Protein AF-A0A6C0LWD2-F1 (afdb_monomer)

pLDDT: mean 76.11, std 19.84, range [29.0, 94.5]

Foldseek 3Di:
DPPLVVVLVVLVVVLCVVDVDPCSVVVCPPPVNVVVNVVSVVVSPDDDPDPLQQDAFDALLRVLCVVCLVVLCVVPPPPDDSVVSVVVSVVVLVCLVPDPDPVSVVSSVVSRVSSVVSNVVNVVSNVVDDDLPPPPPPPDDDDDDDDDDDDSPPFDDAQDALLRVLCVVCLVVLCVVDDDPDDPVVSVVVSVVVVVVCVVVVVSVVSRVVSVVSNVVRVVRRVVVVVVVVCVVVVVPPVVVVVVVPDDDDDDDDDDDDD

Sequence (259 aa):
MNLTLKQLNKLITAFLTENESENLCQKWMDGSNQKLARSLVNKSNKPKKDPNAPKRGKSSYLFFCDERRSKVQGELKDGSKATDVTRELGVQWNKLKTSKKPADKKLMTKYIGLAKADKDRYDIDKAAYVPPVAIFAETSSDETKTKTKTKTKVGPARSKSSYLFFCSENRSVVKSELPDGTKNTDITRELGKRWNVLKADGKTTKFDKLAAADKERYQTEKSAYDNLVSVVSDDVSDEIVEEVKKAPKKGAKKLKKKA

Mean predicted aligned error: 18.49 Å

Secondary structure (DSSP, 8-state):
--HHHHHHHHHHHHHHHH--STTHHHHHSSHHHHHHHHHHHHHHTPPPPPTTSPPPPPPHHHHHHHHHHHHHHHHS-TT--HHHHHHHHHHHHHHHHH---HHHHHHHHHHHHHHHHHHHHHHHHHHH----STTSS-----------------SPPPPPPHHHHHHHHHHHHHHHHSPTT--HHHHHHHHHHHHHHHHHTTTTHHHHHHHHHHHHHHHHHHHHHHHHHHHHHHHHHHHHHHHHHS-------------

Structure (mmCIF, N/CA/C/O backbone):
data_AF-A0A6C0LWD2-F1
#
_entry.id   AF-A0A6C0LWD2-F1
#
loop_
_atom_site.group_PDB
_atom_site.id
_atom_site.type_symbol
_atom_site.label_atom_id
_atom_site.label_alt_id
_atom_site.label_comp_id
_atom_site.label_asym_id
_atom_site.label_entity_id
_atom_site.label_seq_id
_atom_site.pdbx_PDB_ins_code
_atom_site.Cartn_x
_atom_site.Cartn_y
_atom_site.Cartn_z
_atom_site.occupancy
_atom_site.B_iso_or_equiv
_atom_site.auth_seq_id
_atom_site.auth_comp_id
_atom_site.auth_asym_id
_atom_site.auth_atom_id
_atom_site.pdbx_PDB_model_num
ATOM 1 N N . MET A 1 1 ? -14.761 7.090 -19.024 1.00 49.72 1 MET A N 1
ATOM 2 C CA . MET A 1 1 ? -14.902 8.164 -18.012 1.00 49.72 1 MET A CA 1
ATOM 3 C C . MET A 1 1 ? -14.672 7.591 -16.626 1.00 49.72 1 MET A C 1
ATOM 5 O O . MET A 1 1 ? -15.460 6.753 -16.192 1.00 49.72 1 MET A O 1
ATOM 9 N N . ASN A 1 2 ? -13.621 8.051 -15.950 1.00 65.19 2 ASN A N 1
ATOM 10 C CA . ASN A 1 2 ? -13.326 7.730 -14.556 1.00 65.19 2 ASN A CA 1
ATOM 11 C C . ASN A 1 2 ? -14.535 8.037 -13.648 1.00 65.19 2 ASN A C 1
ATOM 13 O O . ASN A 1 2 ? -15.191 9.067 -13.811 1.00 65.19 2 ASN A O 1
ATOM 17 N N . LEU A 1 3 ? -14.853 7.134 -12.708 1.00 67.56 3 LEU A N 1
ATOM 18 C CA . LEU A 1 3 ? -16.003 7.238 -11.785 1.00 67.56 3 LEU A CA 1
ATOM 19 C C . LEU A 1 3 ? -16.045 8.594 -11.057 1.00 67.56 3 LEU A C 1
ATOM 21 O O . LEU A 1 3 ? -17.110 9.130 -10.767 1.00 67.56 3 LEU A O 1
ATOM 25 N N . THR A 1 4 ? -14.870 9.162 -10.817 1.00 77.44 4 THR A N 1
ATOM 26 C CA . THR A 1 4 ? -14.645 10.412 -10.093 1.00 77.44 4 THR A CA 1
ATOM 27 C C . THR A 1 4 ? -14.925 11.643 -10.948 1.00 77.44 4 THR A C 1
ATOM 29 O O . THR A 1 4 ? -15.500 12.601 -10.443 1.00 77.44 4 THR A O 1
ATOM 32 N N . LEU A 1 5 ? -14.656 11.585 -12.257 1.00 81.94 5 LEU A N 1
ATOM 33 C CA . LEU A 1 5 ? -15.040 12.635 -13.205 1.00 81.94 5 LEU A CA 1
ATOM 34 C C . LEU A 1 5 ? -16.566 12.716 -13.352 1.00 81.94 5 LEU A C 1
ATOM 36 O O . LEU A 1 5 ? -17.128 13.803 -13.361 1.00 81.94 5 LEU A O 1
ATOM 40 N N . LYS A 1 6 ? -17.262 11.568 -13.378 1.00 85.62 6 LYS A N 1
ATOM 41 C CA . LYS A 1 6 ? -18.738 11.541 -13.388 1.00 85.62 6 LYS A CA 1
ATOM 42 C C . LYS A 1 6 ? -19.330 12.162 -12.121 1.00 85.62 6 LYS A C 1
ATOM 44 O O . LYS A 1 6 ? -20.312 12.891 -12.198 1.00 85.62 6 LYS A O 1
ATOM 49 N N . GLN A 1 7 ? -18.737 11.879 -10.960 1.00 86.62 7 GLN A N 1
ATOM 50 C CA . GLN A 1 7 ? -19.169 12.442 -9.678 1.00 86.62 7 GLN A CA 1
ATOM 51 C C . GLN A 1 7 ? -18.896 13.948 -9.581 1.00 86.62 7 GLN A C 1
ATOM 53 O O . GLN A 1 7 ? -19.750 14.676 -9.084 1.00 86.62 7 GLN A O 1
ATOM 58 N N . LEU A 1 8 ? -17.754 14.416 -10.093 1.00 88.81 8 LEU A N 1
ATOM 59 C CA . LEU A 1 8 ? -17.424 15.840 -10.155 1.00 88.81 8 LEU A CA 1
ATOM 60 C C . LEU A 1 8 ? -18.361 16.587 -11.113 1.00 88.81 8 LEU A C 1
ATOM 62 O O . LEU A 1 8 ? -18.932 17.602 -10.734 1.00 88.81 8 LEU A O 1
ATOM 66 N N . ASN A 1 9 ? -18.599 16.045 -12.311 1.00 88.44 9 ASN A N 1
ATOM 67 C CA . ASN A 1 9 ? -19.537 16.629 -13.270 1.00 88.44 9 ASN A CA 1
ATOM 68 C C . ASN A 1 9 ? -20.961 16.666 -12.706 1.00 88.44 9 ASN A C 1
ATOM 70 O O . ASN A 1 9 ? -21.667 17.650 -12.899 1.00 88.44 9 ASN A O 1
ATOM 74 N N . LYS A 1 10 ? -21.377 15.638 -11.953 1.00 90.38 10 LYS A N 1
ATOM 75 C CA . LYS A 1 10 ? -22.663 15.641 -11.242 1.00 90.38 10 LYS A CA 1
ATOM 76 C C . LYS A 1 10 ? -22.734 16.742 -10.175 1.00 90.38 10 LYS A C 1
ATOM 78 O O . LYS A 1 10 ? -23.767 17.384 -10.053 1.00 90.38 10 LYS A O 1
ATOM 83 N N . LEU A 1 11 ? -21.655 16.970 -9.419 1.00 89.00 11 LEU A N 1
ATOM 84 C CA . LEU A 1 11 ? -21.587 18.047 -8.423 1.00 89.00 11 LEU A CA 1
ATOM 85 C C . LEU A 1 11 ? -21.679 19.430 -9.084 1.00 89.00 11 LEU A C 1
ATOM 87 O O . LEU A 1 11 ? -22.444 20.272 -8.632 1.00 89.00 11 LEU A O 1
ATOM 91 N N . ILE A 1 12 ? -20.924 19.642 -10.165 1.00 88.31 12 ILE A N 1
ATOM 92 C CA . ILE A 1 12 ? -20.904 20.911 -10.902 1.00 88.31 12 ILE A CA 1
ATOM 93 C C . ILE A 1 12 ? -22.269 21.176 -11.542 1.00 88.31 12 ILE A C 1
ATOM 95 O O . ILE A 1 12 ? -22.815 22.257 -11.385 1.00 88.31 12 ILE A O 1
ATOM 99 N N . THR A 1 13 ? -22.854 20.189 -12.222 1.00 88.00 13 THR A N 1
ATOM 100 C CA . THR A 1 13 ? -24.178 20.346 -12.849 1.00 88.00 13 THR A CA 1
ATOM 101 C C . THR A 1 13 ? -25.270 20.609 -11.820 1.00 88.00 13 THR A C 1
ATOM 103 O O . THR A 1 13 ? -26.061 21.521 -12.027 1.00 88.00 13 THR A O 1
ATOM 106 N N . ALA A 1 14 ? -25.279 19.904 -10.683 1.00 88.25 14 ALA A N 1
ATOM 107 C CA . ALA A 1 14 ? -26.210 20.195 -9.592 1.00 88.25 14 ALA A CA 1
ATOM 108 C C . ALA A 1 14 ? -26.052 21.636 -9.080 1.00 88.25 14 ALA A C 1
ATOM 110 O O . ALA A 1 14 ? -27.036 22.358 -8.987 1.00 88.25 14 ALA A O 1
ATOM 111 N N . PHE A 1 15 ? -24.814 22.086 -8.853 1.00 88.81 15 PHE A N 1
ATOM 112 C CA . PHE A 1 15 ? -24.531 23.450 -8.407 1.00 88.81 15 PHE A CA 1
ATOM 113 C C . PHE A 1 15 ? -25.005 24.520 -9.403 1.00 88.81 15 PHE A C 1
ATOM 115 O O . PHE A 1 15 ? -25.598 25.512 -8.984 1.00 88.81 15 PHE A O 1
ATOM 122 N N . LEU A 1 16 ? -24.772 24.304 -10.704 1.00 86.56 16 LEU A N 1
ATOM 123 C CA . LEU A 1 16 ? -25.210 25.199 -11.782 1.00 86.56 16 LEU A CA 1
ATOM 124 C C . LEU A 1 16 ? -26.736 25.239 -11.930 1.00 86.56 16 LEU A C 1
ATOM 126 O O . LEU A 1 16 ? -27.284 26.289 -12.232 1.00 86.56 16 LEU A O 1
ATOM 130 N N . THR A 1 17 ? -27.415 24.111 -11.704 1.00 85.00 17 THR A N 1
ATOM 131 C CA . THR A 1 17 ? -28.886 24.028 -11.792 1.00 85.00 17 THR A CA 1
ATOM 132 C C . THR A 1 17 ? -29.559 24.695 -10.588 1.00 85.00 17 THR A C 1
ATOM 134 O O . THR A 1 17 ? -30.668 25.196 -10.689 1.00 85.00 17 THR A O 1
ATOM 137 N N . GLU A 1 18 ? -28.891 24.700 -9.434 1.00 82.88 18 GLU A N 1
ATOM 138 C CA . GLU A 1 18 ? -29.420 25.238 -8.175 1.00 82.88 18 GLU A CA 1
ATOM 139 C C . GLU A 1 18 ? -29.071 26.728 -7.969 1.00 82.88 18 GLU A C 1
ATOM 141 O O . GLU A 1 18 ? -29.652 27.395 -7.116 1.00 82.88 18 GLU A O 1
ATOM 146 N N . ASN A 1 19 ? -28.123 27.275 -8.741 1.00 78.00 19 ASN A N 1
ATOM 147 C CA . ASN A 1 19 ? -27.663 28.660 -8.626 1.00 78.00 19 ASN A CA 1
ATOM 148 C C . ASN A 1 19 ? -27.656 29.364 -9.992 1.00 78.00 19 ASN A C 1
ATOM 150 O O . ASN A 1 19 ? -26.649 29.359 -10.688 1.00 78.00 19 ASN A O 1
ATOM 154 N N . GLU A 1 20 ? -28.742 30.057 -10.331 1.00 69.56 20 GLU A N 1
ATOM 155 C CA . GLU A 1 20 ? -28.886 30.821 -11.589 1.00 69.56 20 GLU A CA 1
ATOM 156 C C . GLU A 1 20 ? -28.380 32.285 -11.498 1.00 69.56 20 GLU A C 1
ATOM 158 O O . GLU A 1 20 ? -28.601 33.089 -12.397 1.00 69.56 20 GLU A O 1
ATOM 163 N N . SER A 1 21 ? -27.712 32.674 -10.403 1.00 63.38 21 SER A N 1
ATOM 164 C CA . SER A 1 21 ? -27.385 34.083 -10.091 1.00 63.38 21 SER A CA 1
ATOM 165 C C . SER A 1 21 ? -25.983 34.542 -10.532 1.00 63.38 21 SER A C 1
ATOM 167 O O . SER A 1 21 ? -25.041 33.750 -10.484 1.00 63.38 21 SER A O 1
ATOM 169 N N . GLU A 1 22 ? -25.813 35.854 -10.756 1.00 65.88 22 GLU A N 1
ATOM 170 C CA . GLU A 1 22 ? -24.577 36.563 -11.176 1.00 65.88 22 GLU A CA 1
ATOM 171 C C . GLU A 1 22 ? -23.302 36.254 -10.357 1.00 65.88 22 GLU A C 1
ATOM 173 O O . GLU A 1 22 ? -22.188 36.399 -10.854 1.00 65.88 22 GLU A O 1
ATOM 178 N N . ASN A 1 23 ? -23.432 35.755 -9.122 1.00 74.94 23 ASN A N 1
ATOM 179 C CA . ASN A 1 23 ? -22.309 35.462 -8.217 1.00 74.94 23 ASN A CA 1
ATOM 180 C C . ASN A 1 23 ? -21.935 33.969 -8.146 1.00 74.94 23 ASN A C 1
ATOM 182 O O . ASN A 1 23 ? -21.470 33.467 -7.118 1.00 74.94 23 ASN A O 1
ATOM 186 N N . LEU A 1 24 ? -22.134 33.241 -9.246 1.00 80.19 24 LEU A N 1
ATOM 187 C CA . LEU A 1 24 ? -21.866 31.807 -9.355 1.00 80.19 24 LEU A CA 1
ATOM 188 C C . LEU A 1 24 ? -20.426 31.434 -8.961 1.00 80.19 24 LEU A C 1
ATOM 190 O O . LEU A 1 24 ? -20.208 30.483 -8.211 1.00 80.19 24 LEU A O 1
ATOM 194 N N . CYS A 1 25 ? -19.441 32.215 -9.409 1.00 78.19 25 CYS A N 1
ATOM 195 C CA . CYS A 1 25 ? -18.031 31.980 -9.094 1.00 78.19 25 CYS A CA 1
ATOM 196 C C . CYS A 1 25 ? -17.736 32.114 -7.595 1.00 78.19 25 CYS A C 1
ATOM 198 O O . CYS A 1 25 ? -17.026 31.278 -7.041 1.00 78.19 25 CYS A O 1
ATOM 200 N N . GLN A 1 26 ? -18.306 33.116 -6.918 1.00 81.88 26 GLN A N 1
ATOM 201 C CA . GLN A 1 26 ? -18.120 33.297 -5.474 1.00 81.88 26 GLN A CA 1
ATOM 202 C C . GLN A 1 26 ? -18.742 32.138 -4.687 1.00 81.88 26 GLN A C 1
ATOM 204 O O . GLN A 1 26 ? -18.097 31.574 -3.807 1.00 81.88 26 GLN A O 1
ATOM 209 N N . LYS A 1 27 ? -19.956 31.715 -5.063 1.00 83.31 27 LYS A N 1
ATOM 210 C CA . LYS A 1 27 ? -20.639 30.565 -4.452 1.00 83.31 27 LYS A CA 1
ATOM 211 C C . LYS A 1 27 ? -19.926 29.233 -4.725 1.00 83.31 27 LYS A C 1
ATOM 213 O O . LYS A 1 27 ? -19.931 28.343 -3.877 1.00 83.31 27 LYS A O 1
ATOM 218 N N . TRP A 1 28 ? -19.277 29.079 -5.882 1.00 84.19 28 TRP A N 1
ATOM 219 C CA . TRP A 1 28 ? -18.475 27.888 -6.190 1.00 84.19 28 TRP A CA 1
ATOM 220 C C . TRP A 1 28 ? -17.165 27.852 -5.398 1.00 84.19 28 TRP A C 1
ATOM 222 O O . TRP A 1 28 ? -16.703 26.784 -4.987 1.00 84.19 28 TRP A O 1
ATOM 232 N N . MET A 1 29 ? -16.562 29.020 -5.175 1.00 85.56 29 MET A N 1
ATOM 233 C CA . MET A 1 29 ? -15.349 29.166 -4.371 1.00 85.56 29 MET A CA 1
ATOM 234 C C . MET A 1 29 ? -15.608 29.085 -2.863 1.00 85.56 29 MET A C 1
ATOM 236 O O . MET A 1 29 ? -14.645 29.065 -2.095 1.00 85.56 29 MET A O 1
ATOM 240 N N . ASP A 1 30 ? -16.867 28.957 -2.432 1.00 85.69 30 ASP A N 1
ATOM 241 C CA . ASP A 1 30 ? -17.190 28.685 -1.036 1.00 85.69 30 ASP A CA 1
ATOM 242 C C . ASP A 1 30 ? -16.481 27.416 -0.529 1.00 85.69 30 ASP A C 1
ATOM 244 O O . ASP A 1 30 ? -16.321 26.406 -1.232 1.00 85.69 30 ASP A O 1
ATOM 248 N N . GLY A 1 31 ? -16.069 27.461 0.739 1.00 84.00 31 GLY A N 1
ATOM 249 C CA . GLY A 1 31 ? -15.295 26.405 1.379 1.00 84.00 31 GLY A CA 1
ATOM 250 C C . GLY A 1 31 ? -15.997 25.048 1.344 1.00 84.00 31 GLY A C 1
ATOM 251 O O . GLY A 1 31 ? -15.325 24.017 1.273 1.00 84.00 31 GLY A 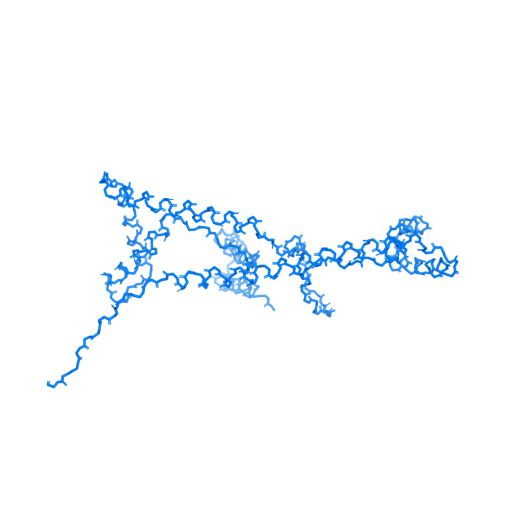O 1
ATOM 252 N N . SER A 1 32 ? -17.330 25.026 1.333 1.00 85.81 32 SER A N 1
ATOM 253 C CA . SER A 1 32 ? -18.133 23.801 1.289 1.00 85.81 32 SER A CA 1
ATOM 254 C C . SER A 1 32 ? -17.985 23.071 -0.049 1.00 85.81 32 SER A C 1
ATOM 256 O O . SER A 1 32 ? -17.626 21.888 -0.079 1.00 85.81 32 SER A O 1
ATOM 258 N N . ASN A 1 33 ? -18.170 23.791 -1.160 1.00 85.31 33 ASN A N 1
ATOM 259 C CA . ASN A 1 33 ? -18.078 23.250 -2.518 1.00 85.31 33 ASN A CA 1
ATOM 260 C C . ASN A 1 33 ? -16.643 22.846 -2.862 1.00 85.31 33 ASN A C 1
ATOM 262 O O . ASN A 1 33 ? -16.401 21.735 -3.346 1.00 85.31 33 ASN A O 1
ATOM 266 N N . GLN A 1 34 ? -15.668 23.680 -2.493 1.00 88.50 34 GLN A N 1
ATOM 267 C CA . GLN A 1 34 ? -14.250 23.362 -2.662 1.00 88.50 34 GLN A CA 1
ATOM 268 C C . GLN A 1 34 ? -13.827 22.141 -1.839 1.00 88.50 34 GLN A C 1
ATOM 270 O O . GLN A 1 34 ? -13.065 21.299 -2.316 1.00 88.50 34 GLN A O 1
ATOM 275 N N . LYS A 1 35 ? -14.341 21.980 -0.614 1.00 89.06 35 LYS A N 1
ATOM 276 C CA . LYS A 1 35 ? -14.065 20.801 0.221 1.00 89.06 35 LYS A CA 1
ATOM 277 C C . LYS A 1 35 ? -14.668 19.527 -0.370 1.00 89.06 35 LYS A C 1
ATOM 279 O O . LYS A 1 35 ? -14.004 18.488 -0.344 1.00 89.06 35 LYS A O 1
ATOM 284 N N . LEU A 1 36 ? -15.876 19.593 -0.932 1.00 86.19 36 LEU A N 1
ATOM 285 C CA . LEU A 1 36 ? -16.503 18.466 -1.630 1.00 86.19 36 LEU A CA 1
ATOM 286 C C . LEU A 1 36 ? -15.730 18.087 -2.898 1.00 86.19 36 LEU A C 1
ATOM 288 O O . LEU A 1 36 ? -15.383 16.917 -3.065 1.00 86.19 36 LEU A O 1
ATOM 292 N N . ALA A 1 37 ? -15.368 19.064 -3.733 1.00 86.94 37 ALA A N 1
ATOM 293 C CA . ALA A 1 37 ? -14.557 18.844 -4.928 1.00 86.94 37 ALA A CA 1
ATOM 294 C C . ALA A 1 37 ? -13.189 18.229 -4.580 1.00 86.94 37 ALA A C 1
ATOM 296 O O . ALA A 1 37 ? -12.825 17.177 -5.110 1.00 86.94 37 ALA A O 1
ATOM 297 N N . ARG A 1 38 ? -12.468 18.803 -3.604 1.00 86.94 38 ARG A N 1
ATOM 298 C CA . ARG A 1 38 ? -11.192 18.258 -3.103 1.00 86.94 38 ARG A CA 1
ATOM 299 C C . ARG A 1 38 ? -11.350 16.843 -2.554 1.00 86.94 38 ARG A C 1
ATOM 301 O O . ARG A 1 38 ? -10.494 16.001 -2.795 1.00 86.94 38 ARG A O 1
ATOM 308 N N . SER A 1 39 ? -12.435 16.550 -1.837 1.00 86.19 39 SER A N 1
ATOM 309 C CA . SER A 1 39 ? -12.717 15.205 -1.322 1.00 86.19 39 SER A CA 1
ATOM 310 C C . SER A 1 39 ? -12.907 14.188 -2.449 1.00 86.19 39 SER A C 1
ATOM 312 O O . SER A 1 39 ? -12.340 13.096 -2.383 1.00 86.19 39 SER A O 1
ATOM 314 N N . LEU A 1 40 ? -13.645 14.544 -3.505 1.00 85.81 40 LEU A N 1
ATOM 315 C CA . LEU A 1 40 ? -13.859 13.678 -4.669 1.00 85.81 40 LEU A CA 1
ATOM 316 C C . LEU A 1 40 ? -12.547 13.402 -5.417 1.00 85.81 40 LEU A C 1
ATOM 318 O O . LEU A 1 40 ? -12.254 12.246 -5.733 1.00 85.81 40 LEU A O 1
ATOM 322 N N . VAL A 1 41 ? -11.723 14.434 -5.613 1.00 84.06 41 VAL A N 1
ATOM 323 C CA . VAL A 1 41 ? -10.390 14.312 -6.226 1.00 84.06 41 VAL A CA 1
ATOM 324 C C . VAL A 1 41 ? -9.468 13.454 -5.353 1.00 84.06 41 VAL A C 1
ATOM 326 O O . VAL A 1 41 ? -8.904 12.464 -5.818 1.00 84.06 41 VAL A O 1
ATOM 329 N N . ASN A 1 42 ? -9.388 13.731 -4.052 1.00 80.12 42 ASN A N 1
ATOM 330 C CA . ASN A 1 42 ? -8.536 12.985 -3.123 1.00 80.12 42 ASN A CA 1
ATOM 331 C C . ASN A 1 42 ? -8.985 11.531 -2.933 1.00 80.12 42 ASN A C 1
ATOM 333 O O . ASN A 1 42 ? -8.159 10.659 -2.675 1.00 80.12 42 ASN A O 1
ATOM 337 N N . LYS A 1 43 ? -10.284 11.236 -3.053 1.00 75.00 43 LYS A N 1
ATOM 338 C CA . LYS A 1 43 ? -10.807 9.864 -3.005 1.00 75.00 43 LYS A CA 1
ATOM 339 C C . LYS A 1 43 ? -10.414 9.066 -4.248 1.00 75.00 43 LYS A C 1
ATOM 341 O O . LYS A 1 43 ? -10.210 7.861 -4.126 1.00 75.00 43 LYS A O 1
ATOM 346 N N . SER A 1 44 ? -10.269 9.734 -5.394 1.00 66.19 44 SER A N 1
ATOM 347 C CA . SER A 1 44 ? -9.767 9.137 -6.637 1.00 66.19 44 SER A CA 1
ATOM 348 C C . SER A 1 44 ? -8.271 8.823 -6.592 1.00 66.19 44 SER A C 1
ATOM 350 O O . SER A 1 44 ? -7.852 7.790 -7.100 1.00 66.19 44 SER A O 1
ATOM 352 N N . ASN A 1 45 ? -7.498 9.659 -5.892 1.00 66.50 45 ASN A N 1
ATOM 353 C CA . ASN A 1 45 ? -6.038 9.568 -5.821 1.00 66.50 45 ASN A CA 1
ATOM 354 C C . ASN A 1 45 ? -5.522 8.653 -4.702 1.00 66.50 45 ASN A C 1
ATOM 356 O O . ASN A 1 45 ? -4.317 8.583 -4.473 1.00 66.50 45 ASN A O 1
ATOM 360 N N . LYS A 1 46 ? -6.399 7.964 -3.957 1.00 64.56 46 LYS A N 1
ATOM 361 C CA . LYS A 1 46 ? -5.931 7.014 -2.942 1.00 64.56 46 LYS A CA 1
ATOM 362 C C . LYS A 1 46 ? -5.398 5.763 -3.639 1.00 64.56 46 LYS A C 1
ATOM 364 O O . LYS A 1 46 ? -6.194 5.073 -4.281 1.00 64.56 46 LYS A O 1
ATOM 369 N N . PRO A 1 47 ? -4.104 5.427 -3.477 1.00 65.00 47 PRO A N 1
ATOM 370 C CA . PRO A 1 47 ? -3.571 4.201 -4.040 1.00 65.00 47 PRO A CA 1
ATOM 371 C C . PRO A 1 47 ? -4.342 3.015 -3.459 1.00 65.00 47 PRO A C 1
ATOM 373 O O . PRO A 1 47 ? -4.659 2.975 -2.261 1.00 65.00 47 PRO A O 1
ATOM 376 N N . LYS A 1 48 ? -4.682 2.054 -4.321 1.00 68.31 48 LYS A N 1
ATOM 377 C CA . LYS A 1 48 ? -5.237 0.780 -3.866 1.00 68.31 48 LYS A CA 1
ATOM 378 C C . LYS A 1 48 ? -4.171 0.131 -2.993 1.00 68.31 48 LYS A C 1
ATOM 380 O O . LYS A 1 48 ? -3.045 -0.049 -3.434 1.00 68.31 48 LYS A O 1
ATOM 385 N N . LYS A 1 49 ? -4.518 -0.156 -1.739 1.00 68.94 49 LYS A N 1
ATOM 386 C CA . LYS A 1 49 ? -3.606 -0.859 -0.835 1.00 68.94 49 LYS A CA 1
ATOM 387 C C . LYS A 1 49 ? -3.357 -2.251 -1.395 1.00 68.94 49 LYS A C 1
ATOM 389 O O . LYS A 1 49 ? -4.316 -2.907 -1.809 1.00 68.94 49 LYS A O 1
ATOM 394 N N . ASP A 1 50 ? -2.102 -2.681 -1.370 1.00 71.38 50 ASP A N 1
ATOM 395 C CA . ASP A 1 50 ? -1.737 -4.030 -1.777 1.00 71.38 50 ASP A CA 1
ATOM 396 C C . ASP A 1 50 ? -2.516 -5.052 -0.936 1.00 71.38 50 ASP A C 1
ATOM 398 O O . ASP A 1 50 ? -2.502 -4.963 0.297 1.00 71.38 50 ASP A O 1
ATOM 402 N N . PRO A 1 51 ? -3.192 -6.033 -1.561 1.00 78.56 51 PRO A N 1
ATOM 403 C CA . PRO A 1 51 ? -3.885 -7.089 -0.828 1.00 78.56 51 PRO A CA 1
ATOM 404 C C . PRO A 1 51 ? -2.954 -7.923 0.060 1.00 78.56 51 PRO A C 1
ATOM 406 O O . PRO A 1 51 ? -3.412 -8.461 1.064 1.00 78.56 51 PRO A O 1
ATOM 409 N N . ASN A 1 52 ? -1.667 -8.004 -0.302 1.00 76.75 52 ASN A N 1
ATOM 410 C CA . ASN A 1 52 ? -0.642 -8.750 0.428 1.00 76.75 52 ASN A CA 1
ATOM 411 C C . ASN A 1 52 ? 0.093 -7.912 1.492 1.00 76.75 52 ASN A C 1
ATOM 413 O O . ASN A 1 52 ? 1.001 -8.413 2.145 1.00 76.75 52 ASN A O 1
ATOM 417 N N . ALA A 1 53 ? -0.258 -6.632 1.669 1.00 81.19 53 ALA A N 1
ATOM 418 C CA . ALA A 1 53 ? 0.354 -5.821 2.714 1.00 81.19 53 ALA A CA 1
ATOM 419 C C . ALA A 1 53 ? -0.086 -6.320 4.102 1.00 81.19 53 ALA A C 1
ATOM 421 O O . ALA A 1 53 ? -1.297 -6.454 4.337 1.00 81.19 53 ALA A O 1
ATOM 422 N N . PRO A 1 54 ? 0.854 -6.515 5.048 1.00 86.12 54 PRO A N 1
ATOM 423 C CA . PRO A 1 54 ? 0.530 -6.866 6.418 1.00 86.12 54 PRO A CA 1
ATOM 424 C C . PRO A 1 54 ? -0.523 -5.929 6.998 1.00 86.12 54 PRO A C 1
ATOM 426 O O . PRO A 1 54 ? -0.415 -4.696 6.952 1.00 86.12 54 PRO A O 1
ATOM 429 N N . LYS A 1 55 ? -1.584 -6.518 7.552 1.00 86.62 55 LYS A N 1
ATOM 430 C CA . LYS A 1 55 ? -2.612 -5.747 8.250 1.00 86.62 55 LYS A CA 1
ATOM 431 C C . LYS A 1 55 ? -2.018 -5.217 9.547 1.00 86.62 55 LYS A C 1
ATOM 433 O O . LYS A 1 55 ? -1.434 -5.976 10.314 1.00 86.62 55 LYS A O 1
ATOM 438 N N . ARG A 1 56 ? -2.237 -3.925 9.801 1.00 88.88 56 ARG A N 1
ATOM 439 C CA . ARG A 1 56 ? -1.800 -3.247 11.029 1.00 88.88 56 ARG A CA 1
ATOM 440 C C . ARG A 1 56 ? -2.213 -4.023 12.276 1.00 88.88 56 ARG A C 1
ATOM 442 O O . ARG A 1 56 ? -3.333 -4.536 12.328 1.00 88.88 56 ARG A O 1
ATOM 449 N N . GLY A 1 57 ? -1.332 -4.017 13.274 1.00 90.69 57 GLY A N 1
ATOM 450 C CA . GLY A 1 57 ? -1.625 -4.577 14.587 1.00 90.69 57 GLY A CA 1
ATOM 451 C C . GLY A 1 57 ? -2.871 -3.943 15.223 1.00 90.69 57 GLY A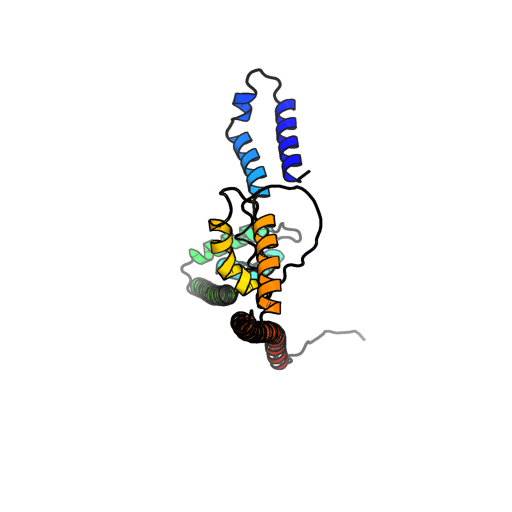 C 1
ATOM 452 O O . GLY A 1 57 ? -3.127 -2.739 15.091 1.00 90.69 57 GLY A O 1
ATOM 453 N N . LYS A 1 58 ? -3.673 -4.767 15.892 1.00 93.56 58 LYS A N 1
ATOM 454 C CA . LYS A 1 58 ? -4.853 -4.399 16.670 1.00 93.56 58 LYS A CA 1
ATOM 455 C C . LYS A 1 58 ? -4.427 -3.730 17.980 1.00 93.56 58 LYS A C 1
ATOM 457 O O . LYS A 1 58 ? -3.495 -4.157 18.652 1.00 93.56 58 LYS A O 1
ATOM 462 N N . SER A 1 59 ? -5.149 -2.682 18.378 1.00 94.50 59 SER A N 1
ATOM 463 C CA . SER A 1 59 ? -4.941 -2.039 19.680 1.00 94.50 59 SER A CA 1
ATOM 464 C C . SER A 1 59 ? -5.653 -2.796 20.805 1.00 94.50 59 SER A C 1
ATOM 466 O O . SER A 1 59 ? -6.530 -3.626 20.559 1.00 94.50 59 SER A O 1
ATOM 468 N N . SER A 1 60 ? -5.337 -2.450 22.055 1.00 93.81 60 SER A N 1
ATOM 469 C CA . SER A 1 60 ? -5.964 -3.040 23.246 1.00 93.81 60 SER A CA 1
ATOM 470 C C . SER A 1 60 ? -7.487 -2.888 23.249 1.00 93.81 60 SER A C 1
ATOM 472 O O . SER A 1 60 ? -8.200 -3.813 23.632 1.00 93.81 60 SER A O 1
ATOM 474 N N . TYR A 1 61 ? -7.999 -1.764 22.740 1.00 92.69 61 TYR A N 1
ATOM 475 C CA . TYR A 1 61 ? -9.436 -1.550 22.574 1.00 92.69 61 TYR A CA 1
ATOM 476 C C . TYR A 1 61 ? -10.049 -2.473 21.512 1.00 92.69 61 TYR A C 1
ATOM 478 O O . TYR A 1 61 ? -11.151 -2.974 21.707 1.00 92.69 61 TYR A O 1
ATOM 486 N N . LEU A 1 62 ? -9.345 -2.735 20.406 1.00 94.12 62 LEU A N 1
ATOM 487 C CA . LEU A 1 62 ? -9.849 -3.627 19.357 1.00 94.12 62 LEU A CA 1
ATOM 488 C C . LEU A 1 62 ? -9.937 -5.078 19.845 1.00 94.12 62 LEU A C 1
ATOM 490 O O . LEU A 1 62 ? -10.940 -5.733 19.586 1.00 94.12 62 LEU A O 1
ATOM 494 N N . PHE A 1 63 ? -8.959 -5.546 20.627 1.00 94.12 63 PHE A N 1
ATOM 495 C CA . PHE A 1 63 ? -9.049 -6.853 21.289 1.00 94.12 63 PHE A CA 1
ATOM 496 C C . PHE A 1 63 ? -10.202 -6.925 22.296 1.00 94.12 63 PHE A C 1
ATOM 498 O O . PHE A 1 63 ? -10.909 -7.930 22.359 1.00 94.12 63 PHE A O 1
ATOM 505 N N . PHE A 1 64 ? -10.433 -5.847 23.052 1.00 93.56 64 PHE A N 1
ATOM 506 C CA . PHE A 1 64 ? -11.591 -5.745 23.938 1.00 93.56 64 PHE A CA 1
ATOM 507 C C . PHE A 1 64 ? -12.914 -5.806 23.160 1.00 93.56 64 PHE A C 1
ATOM 509 O O . PHE A 1 64 ? -13.824 -6.535 23.556 1.00 93.56 64 PHE A O 1
ATOM 516 N N . CYS A 1 65 ? -13.018 -5.079 22.043 1.00 92.06 65 CYS A N 1
ATOM 517 C CA . CYS A 1 65 ? -14.181 -5.140 21.165 1.00 92.06 65 CYS A CA 1
ATOM 518 C C . CYS A 1 65 ? -14.402 -6.550 20.622 1.00 92.06 65 CYS A C 1
ATOM 520 O O . CYS A 1 65 ? -15.532 -7.008 20.671 1.00 92.06 65 CYS A O 1
ATOM 522 N N . ASP A 1 66 ? -13.373 -7.257 20.157 1.00 91.56 66 ASP A N 1
ATOM 523 C CA . ASP A 1 66 ? -13.535 -8.609 19.606 1.00 91.56 66 ASP A CA 1
ATOM 524 C C . ASP A 1 66 ? -14.137 -9.590 20.637 1.00 91.56 66 ASP A C 1
ATOM 526 O O . ASP A 1 66 ? -15.052 -10.342 20.309 1.00 91.56 66 ASP A O 1
ATOM 530 N N . GLU A 1 67 ? -13.701 -9.539 21.904 1.00 90.19 67 GLU A N 1
ATOM 531 C CA . GLU A 1 67 ? -14.207 -10.434 22.963 1.00 90.19 67 GLU A CA 1
ATOM 532 C C . GLU A 1 67 ? -15.619 -10.048 23.450 1.00 90.19 67 GLU A C 1
ATOM 534 O O . GLU A 1 67 ? -16.428 -10.901 23.834 1.00 90.19 67 GLU A O 1
ATOM 539 N N . ARG A 1 68 ? -15.924 -8.745 23.484 1.00 89.12 68 ARG A N 1
ATOM 540 C CA . ARG A 1 68 ? -17.162 -8.214 24.077 1.00 89.12 68 ARG A CA 1
ATOM 541 C C . ARG A 1 68 ? -18.259 -7.946 23.060 1.00 89.12 68 ARG A C 1
ATOM 543 O O . ARG A 1 68 ? -19.419 -7.922 23.453 1.00 89.12 68 ARG A O 1
ATOM 550 N N . ARG A 1 69 ? -17.939 -7.785 21.774 1.00 88.06 69 ARG A N 1
ATOM 551 C CA . ARG A 1 69 ? -18.913 -7.458 20.723 1.00 88.06 69 ARG A CA 1
ATOM 552 C C . ARG A 1 69 ? -20.015 -8.497 20.630 1.00 88.06 69 ARG A C 1
ATOM 554 O O . ARG A 1 69 ? -21.169 -8.101 20.634 1.00 88.06 69 ARG A O 1
ATOM 561 N N . SER A 1 70 ? -19.686 -9.787 20.638 1.00 87.06 70 SER A N 1
ATOM 562 C CA . SER A 1 70 ? -20.698 -10.852 20.591 1.00 87.06 70 SER A CA 1
ATOM 563 C C . SER A 1 70 ? -21.593 -10.867 21.835 1.00 87.06 70 SER A C 1
ATOM 565 O O . SER A 1 70 ? -22.784 -11.132 21.726 1.00 87.06 70 SER A O 1
ATOM 567 N N . LYS A 1 71 ? -21.040 -10.536 23.012 1.00 87.19 71 LYS A N 1
ATOM 568 C CA . LYS A 1 71 ? -21.796 -10.456 24.275 1.00 87.19 71 LYS A CA 1
ATOM 569 C C . LYS A 1 71 ? -22.751 -9.261 24.266 1.00 87.19 71 LYS A C 1
ATOM 571 O O . LYS A 1 71 ? -23.947 -9.432 24.452 1.00 87.19 71 LYS A O 1
ATOM 576 N N . VAL A 1 72 ? -22.234 -8.075 23.947 1.00 85.75 72 VAL A N 1
ATOM 577 C CA . VAL A 1 72 ? -23.017 -6.832 23.870 1.00 85.75 72 VAL A CA 1
ATOM 578 C C . VAL A 1 72 ? -24.053 -6.895 22.746 1.00 85.75 72 VAL A C 1
ATOM 580 O O . VAL A 1 72 ? -25.145 -6.364 22.893 1.00 85.75 72 VAL A O 1
ATOM 583 N N . GLN A 1 73 ? -23.754 -7.577 21.639 1.00 85.19 73 GLN A N 1
ATOM 584 C CA . GLN A 1 73 ? -24.714 -7.795 20.558 1.00 85.19 73 GLN A CA 1
ATOM 585 C C . GLN A 1 73 ? -25.880 -8.702 20.974 1.00 85.19 73 GLN A C 1
ATOM 587 O O . GLN A 1 73 ? -26.979 -8.479 20.488 1.00 85.19 73 GLN A O 1
ATOM 592 N N . GLY A 1 74 ? -25.656 -9.689 21.852 1.00 83.69 74 GLY A N 1
ATOM 593 C CA . GLY A 1 74 ? -26.728 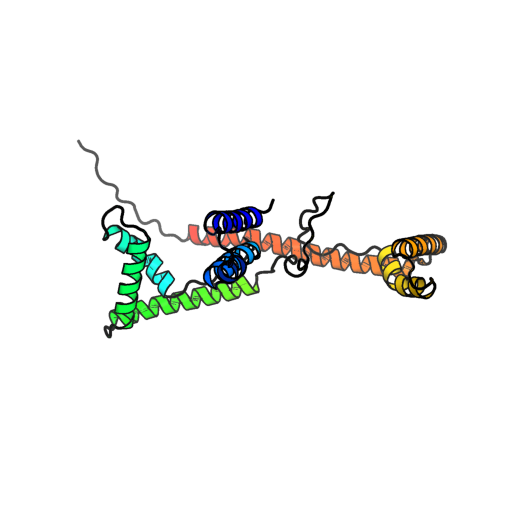-10.529 22.400 1.00 83.69 74 GLY A CA 1
ATOM 594 C C . GLY A 1 74 ? -27.517 -9.871 23.540 1.00 83.69 74 GLY A C 1
ATOM 595 O O . GLY A 1 74 ? -28.675 -10.210 23.752 1.00 83.69 74 GLY A O 1
ATOM 596 N N . GLU A 1 75 ? -26.905 -8.936 24.274 1.00 82.69 75 GLU A N 1
ATOM 597 C CA . GLU A 1 75 ? -27.576 -8.134 25.312 1.00 82.69 75 GLU A CA 1
ATOM 598 C C . GLU A 1 75 ? -28.418 -6.996 24.717 1.00 82.69 75 GLU A C 1
ATOM 600 O O . GLU A 1 75 ? -29.460 -6.629 25.266 1.00 82.69 75 GLU A O 1
ATOM 605 N N . LEU A 1 76 ? -27.983 -6.424 23.589 1.00 79.31 76 LEU A N 1
ATOM 606 C CA . LEU A 1 76 ? -28.800 -5.492 22.823 1.00 79.31 76 LEU A CA 1
ATOM 607 C C . LEU A 1 76 ? -29.910 -6.248 22.082 1.00 79.31 76 LEU A C 1
ATOM 609 O O . LEU A 1 76 ? -29.712 -7.358 21.602 1.00 79.31 76 LEU A O 1
ATOM 613 N N . LYS A 1 77 ? -31.084 -5.612 21.960 1.00 73.38 77 LYS A N 1
ATOM 614 C CA . LYS A 1 77 ? -32.256 -6.168 21.262 1.00 73.38 77 LYS A CA 1
ATOM 615 C C . LYS A 1 77 ? -31.863 -6.754 19.902 1.00 73.38 77 LYS A C 1
ATOM 617 O O . LYS A 1 77 ? -31.107 -6.117 19.158 1.00 73.38 77 LYS A O 1
ATOM 622 N N . ASP A 1 78 ? -32.428 -7.915 19.582 1.00 67.31 78 ASP A N 1
ATOM 623 C CA . ASP A 1 78 ? -32.208 -8.636 18.329 1.00 67.31 78 ASP A CA 1
ATOM 624 C C . ASP A 1 78 ? -32.544 -7.709 17.141 1.00 67.31 78 ASP A C 1
ATOM 626 O O . ASP A 1 78 ? -33.679 -7.256 16.991 1.00 67.31 78 ASP A O 1
ATOM 630 N N . GLY A 1 79 ? -31.527 -7.310 16.368 1.00 69.50 79 GLY A N 1
ATOM 631 C CA . GLY A 1 79 ? -31.644 -6.309 15.291 1.00 69.50 79 GLY A CA 1
ATOM 632 C C . GLY A 1 79 ? -31.022 -4.930 15.565 1.00 69.50 79 GLY A C 1
ATOM 633 O O . GLY A 1 79 ? -31.132 -4.027 14.733 1.00 69.50 79 GLY A O 1
ATOM 634 N N . SER A 1 80 ? -30.335 -4.742 16.694 1.00 75.06 80 SER A N 1
ATOM 635 C CA . SER A 1 80 ? -29.608 -3.496 16.977 1.00 75.06 80 SER A CA 1
ATOM 636 C C . SER A 1 80 ? -28.490 -3.236 15.960 1.00 75.06 80 SER A C 1
ATOM 638 O O . SER A 1 80 ? -27.752 -4.142 15.562 1.00 75.06 80 SER A O 1
ATOM 640 N N . LYS A 1 81 ? -28.335 -1.977 15.527 1.00 83.94 81 LYS A N 1
ATOM 641 C CA . LYS A 1 81 ? -27.335 -1.617 14.512 1.00 83.94 81 LYS A CA 1
ATOM 642 C C . LYS A 1 81 ? -25.926 -1.807 15.078 1.00 83.94 81 LYS A C 1
ATOM 644 O O . LYS A 1 81 ? -25.649 -1.479 16.230 1.00 83.94 81 LYS A O 1
ATOM 649 N N . ALA A 1 82 ? -24.983 -2.245 14.240 1.00 84.25 82 ALA A N 1
ATOM 650 C CA . ALA A 1 82 ? -23.575 -2.414 14.628 1.00 84.25 82 ALA A CA 1
ATOM 651 C C . ALA A 1 82 ? -22.935 -1.131 15.210 1.00 84.25 82 ALA A C 1
ATOM 653 O O . ALA A 1 82 ? -21.970 -1.197 15.979 1.00 84.25 82 ALA A O 1
ATOM 654 N N . THR A 1 83 ? -23.476 0.037 14.856 1.00 88.06 83 THR A N 1
ATOM 655 C CA . THR A 1 83 ? -23.105 1.343 15.411 1.00 88.06 83 THR A CA 1
ATOM 656 C C . THR A 1 83 ? -23.443 1.468 16.894 1.00 88.06 83 THR A C 1
ATOM 658 O O . THR A 1 83 ? -22.632 1.997 17.650 1.00 88.06 83 THR A O 1
ATOM 661 N N . ASP A 1 84 ? -24.591 0.943 17.326 1.00 88.50 84 ASP A N 1
ATOM 662 C CA . ASP A 1 84 ? -25.043 1.007 18.718 1.00 88.50 84 ASP A CA 1
ATOM 663 C C . ASP A 1 84 ? -24.198 0.099 19.610 1.00 88.50 84 ASP A C 1
ATOM 665 O O . ASP A 1 84 ? -23.712 0.536 20.651 1.00 88.50 84 ASP A O 1
ATOM 669 N N . VAL A 1 85 ? -23.901 -1.112 19.129 1.00 88.81 85 VAL A N 1
ATOM 670 C CA . VAL A 1 85 ? -22.983 -2.051 19.796 1.00 88.81 85 VAL A CA 1
ATOM 671 C C . VAL A 1 85 ? -21.593 -1.430 19.972 1.00 88.81 85 VAL A C 1
ATOM 673 O O . VAL A 1 85 ? -21.003 -1.499 21.047 1.00 88.81 85 VAL A O 1
ATOM 676 N N . THR A 1 86 ? -21.062 -0.781 18.931 1.00 90.00 86 THR A N 1
ATOM 677 C CA . THR A 1 86 ? -19.728 -0.156 18.991 1.00 90.00 86 THR A CA 1
ATOM 678 C C . THR A 1 86 ? -19.701 1.042 19.947 1.00 90.00 86 THR A C 1
ATOM 680 O O . THR A 1 86 ? -18.706 1.251 20.642 1.00 90.00 86 THR A O 1
ATOM 683 N N . ARG A 1 87 ? -20.794 1.812 20.019 1.00 91.25 87 ARG A N 1
ATOM 684 C CA . ARG A 1 87 ? -20.945 2.923 20.967 1.00 91.25 87 ARG A CA 1
ATOM 685 C C . ARG A 1 87 ? -20.956 2.432 22.414 1.00 91.25 87 ARG A C 1
ATOM 687 O O . ARG A 1 87 ? -20.218 2.978 23.232 1.00 91.25 87 ARG A O 1
ATOM 694 N N . GLU A 1 88 ? -21.722 1.386 22.710 1.00 90.25 88 GLU A N 1
ATOM 695 C CA . GLU A 1 88 ? -21.792 0.806 24.056 1.00 90.25 88 GLU A CA 1
ATOM 696 C C . GLU A 1 88 ? -20.437 0.228 24.498 1.00 90.25 88 GLU A C 1
ATOM 698 O O . GLU A 1 88 ? -19.967 0.499 25.603 1.00 90.25 88 GLU A O 1
ATOM 703 N N . LEU A 1 89 ? -19.727 -0.466 23.600 1.00 92.44 89 LEU A N 1
ATOM 704 C CA . LEU A 1 89 ? -18.362 -0.943 23.860 1.00 92.44 89 LEU A CA 1
ATOM 705 C C . LEU A 1 89 ? -17.393 0.198 24.201 1.00 92.44 89 LEU A C 1
ATOM 707 O O . LEU A 1 89 ? -16.564 0.053 25.102 1.00 92.44 89 LEU A O 1
ATOM 711 N N . GLY A 1 90 ? -17.507 1.344 23.525 1.00 92.00 90 GLY A N 1
ATOM 712 C CA . GLY A 1 90 ? -16.701 2.527 23.823 1.00 92.00 90 GLY A CA 1
ATOM 713 C C . GLY A 1 90 ? -16.957 3.070 25.232 1.00 92.00 90 GLY A C 1
ATOM 714 O O . GLY A 1 90 ? -16.014 3.387 25.961 1.00 92.00 90 GLY A O 1
ATOM 715 N N . VAL A 1 91 ? -18.225 3.116 25.654 1.00 92.12 91 VAL A N 1
ATOM 716 C CA . VAL A 1 91 ? -18.610 3.522 27.015 1.00 92.12 91 VAL A CA 1
ATOM 717 C C . VAL A 1 91 ? -18.051 2.545 28.051 1.00 92.12 91 VAL A C 1
ATOM 719 O O . VAL A 1 91 ? -17.469 2.978 29.047 1.00 92.12 91 VAL A O 1
ATOM 722 N N . GLN A 1 92 ? -18.169 1.237 27.813 1.00 90.50 92 GLN A N 1
ATOM 723 C CA . GLN A 1 92 ? -17.625 0.213 28.709 1.00 90.50 92 GLN A CA 1
ATOM 724 C C . GLN A 1 92 ? -16.101 0.302 28.831 1.00 90.50 92 GLN A C 1
ATOM 726 O O . GLN A 1 92 ? -15.571 0.236 29.940 1.00 90.50 92 GLN A O 1
ATOM 731 N N . TRP A 1 93 ? -15.387 0.520 27.726 1.00 93.06 93 TRP A N 1
ATOM 732 C CA . TRP A 1 93 ? -13.934 0.690 27.749 1.00 93.06 93 TRP A CA 1
ATOM 733 C C . TRP A 1 93 ? -13.498 1.933 28.532 1.00 93.06 93 TRP A C 1
ATOM 735 O O . TRP A 1 93 ? -12.570 1.868 29.339 1.00 93.06 93 TRP A O 1
ATOM 745 N N . ASN A 1 94 ? -14.195 3.058 28.357 1.00 91.88 94 ASN A N 1
ATOM 746 C CA . ASN A 1 94 ? -13.916 4.271 29.124 1.00 91.88 94 ASN A CA 1
ATOM 747 C C . ASN A 1 94 ? -14.186 4.069 30.621 1.00 91.88 94 ASN A C 1
ATOM 749 O O . ASN A 1 94 ? -13.351 4.455 31.438 1.00 91.88 94 ASN A O 1
ATOM 753 N N . LYS A 1 95 ? -15.284 3.388 30.981 1.00 91.50 95 LYS A N 1
ATOM 754 C CA . LYS A 1 95 ? -15.576 2.999 32.371 1.00 91.50 95 LYS A CA 1
ATOM 755 C C . LYS A 1 95 ? -14.448 2.145 32.958 1.00 91.50 95 LYS A C 1
ATOM 757 O O . LYS A 1 95 ? -13.986 2.449 34.057 1.00 91.50 95 LYS A O 1
ATOM 762 N N . LEU A 1 96 ? -13.952 1.147 32.216 1.00 89.38 96 LEU A N 1
ATOM 763 C CA . LEU A 1 96 ? -12.811 0.317 32.629 1.00 89.38 96 LEU A CA 1
ATOM 764 C C . LEU A 1 96 ? -11.542 1.150 32.852 1.00 89.38 96 LEU A C 1
ATOM 766 O O . LEU A 1 96 ? -10.857 0.950 33.850 1.00 89.38 96 LEU A O 1
ATOM 770 N N . LYS A 1 97 ? -11.261 2.123 31.977 1.00 89.25 97 LYS A N 1
ATOM 771 C CA . LYS A 1 97 ? -10.097 3.016 32.101 1.00 89.25 97 LYS A CA 1
ATOM 772 C C . LYS A 1 97 ? -10.178 3.926 33.332 1.00 89.25 97 LYS A C 1
ATOM 774 O O . LYS A 1 97 ? -9.159 4.194 33.961 1.00 89.25 97 LYS A O 1
ATOM 779 N N . THR A 1 98 ? -11.373 4.410 33.671 1.00 90.88 98 THR A N 1
ATOM 780 C CA . THR A 1 98 ? -11.599 5.264 34.852 1.00 90.88 98 THR A CA 1
ATOM 781 C C . THR A 1 98 ? -11.739 4.480 36.157 1.00 90.88 98 THR A C 1
ATOM 783 O O . THR A 1 98 ? -11.576 5.042 37.240 1.00 90.88 98 THR A O 1
ATOM 786 N N . SER A 1 99 ? -12.052 3.185 36.076 1.00 88.62 99 SER A N 1
ATOM 787 C CA . SER A 1 99 ? -12.285 2.343 37.245 1.00 88.62 99 SER A CA 1
ATOM 788 C C . SER A 1 99 ? -10.989 2.106 38.020 1.00 88.62 99 SER A C 1
ATOM 790 O O . SER A 1 99 ? -9.960 1.707 37.475 1.00 88.62 99 SER A O 1
ATOM 792 N N . LYS A 1 100 ? -11.038 2.312 39.339 1.00 88.00 100 LYS A N 1
ATOM 793 C CA . LYS A 1 100 ? -9.916 2.009 40.242 1.00 88.00 100 LYS A CA 1
ATOM 794 C C . LYS A 1 100 ? -9.894 0.545 40.691 1.00 88.00 100 LYS A C 1
ATOM 796 O O . LYS A 1 100 ? -8.954 0.149 41.379 1.00 88.00 100 LYS A O 1
ATOM 801 N N . LYS A 1 101 ? -10.900 -0.254 40.313 1.00 91.19 101 LYS A N 1
ATOM 802 C CA . LYS A 1 101 ? -11.022 -1.649 40.747 1.00 91.19 101 LYS A CA 1
ATOM 803 C C . LYS A 1 101 ? -9.835 -2.477 40.229 1.00 91.19 101 LYS A C 1
ATOM 805 O O . LYS A 1 101 ? -9.496 -2.384 39.047 1.00 91.19 101 LYS A O 1
ATOM 810 N N . PRO A 1 102 ? -9.219 -3.326 41.070 1.00 87.00 102 PRO A N 1
ATOM 811 C CA . PRO A 1 102 ? -8.059 -4.124 40.668 1.00 87.00 102 PRO A CA 1
ATOM 812 C C . PRO A 1 102 ? -8.395 -5.129 39.555 1.00 87.00 102 PRO A C 1
ATOM 814 O O . PRO A 1 102 ? -7.568 -5.372 38.679 1.00 87.00 102 PRO A O 1
ATOM 817 N N . ALA A 1 103 ? -9.623 -5.661 39.537 1.00 88.56 103 ALA A N 1
ATOM 818 C CA . ALA A 1 103 ? -10.098 -6.566 38.490 1.00 88.56 103 ALA A CA 1
ATOM 819 C C . ALA A 1 103 ? -10.142 -5.895 37.103 1.00 88.56 103 ALA A C 1
ATOM 821 O O . ALA A 1 103 ? -9.671 -6.475 36.124 1.00 88.56 103 ALA A O 1
ATOM 822 N N . ASP A 1 104 ? -10.632 -4.654 37.031 1.00 88.00 104 ASP A N 1
ATOM 823 C CA . ASP A 1 104 ? -10.740 -3.895 35.779 1.00 88.00 104 ASP A CA 1
ATOM 824 C C . ASP A 1 104 ? -9.355 -3.503 35.251 1.00 88.00 104 ASP A C 1
ATOM 826 O O . ASP A 1 104 ? -9.079 -3.643 34.058 1.00 88.00 104 ASP A O 1
ATOM 830 N N . LYS A 1 105 ? -8.439 -3.115 36.150 1.00 89.38 105 LYS A N 1
ATOM 831 C CA . LYS A 1 105 ? -7.029 -2.886 35.800 1.00 89.38 105 LYS A CA 1
ATOM 832 C C . LYS A 1 105 ? -6.369 -4.151 35.259 1.00 89.38 105 LYS A C 1
ATOM 834 O O . LYS A 1 105 ? -5.708 -4.086 34.229 1.00 89.38 105 LYS A O 1
ATOM 839 N N . LYS A 1 106 ? -6.578 -5.309 35.897 1.00 90.81 106 LYS A N 1
ATOM 840 C CA . LYS A 1 106 ? -6.042 -6.597 35.424 1.00 90.81 106 LYS A CA 1
ATOM 841 C C . LYS A 1 106 ? -6.569 -6.946 34.031 1.00 90.81 106 LYS A C 1
ATOM 843 O O . LYS A 1 106 ? -5.801 -7.382 33.174 1.00 90.81 106 LYS A O 1
ATOM 848 N N . LEU A 1 107 ? -7.859 -6.711 33.790 1.00 90.31 107 LEU A N 1
ATOM 849 C CA . LEU A 1 107 ? -8.473 -6.904 32.481 1.00 90.31 107 LEU A CA 1
ATOM 850 C C . LEU A 1 107 ? -7.862 -5.962 31.429 1.00 90.31 107 LEU A C 1
ATOM 852 O O . LEU A 1 107 ? -7.544 -6.397 30.326 1.00 90.31 107 LEU A O 1
ATOM 856 N N . MET A 1 108 ? -7.632 -4.695 31.771 1.00 90.44 108 MET A N 1
ATOM 857 C CA . MET A 1 108 ? -6.979 -3.735 30.880 1.00 90.44 108 MET A CA 1
ATOM 858 C C . MET A 1 108 ? -5.530 -4.134 30.568 1.00 90.44 108 MET A C 1
ATOM 860 O O . MET A 1 108 ? -5.138 -4.135 29.401 1.00 90.44 108 MET A O 1
ATOM 864 N N . THR A 1 109 ? -4.755 -4.550 31.573 1.00 91.62 109 THR A N 1
ATOM 865 C CA . THR A 1 109 ? -3.377 -5.032 31.392 1.00 91.62 109 THR A CA 1
ATOM 866 C C . THR A 1 109 ? -3.316 -6.260 30.482 1.00 91.62 109 THR A C 1
ATOM 868 O O . THR A 1 109 ? -2.435 -6.321 29.627 1.00 91.62 109 THR A O 1
ATOM 871 N N . LYS A 1 110 ? -4.283 -7.191 30.575 1.00 93.56 110 LYS A N 1
ATOM 872 C CA . LYS A 1 110 ? -4.408 -8.329 29.638 1.00 93.56 110 LYS A CA 1
ATOM 873 C C . LYS A 1 110 ? -4.470 -7.846 28.185 1.00 93.56 110 LYS A C 1
ATOM 875 O O . LYS A 1 110 ? -3.705 -8.314 27.346 1.00 93.56 110 LYS A O 1
ATOM 880 N N . TYR A 1 111 ? -5.351 -6.890 27.885 1.00 94.00 111 TYR A N 1
ATOM 881 C CA . TYR A 1 111 ? -5.507 -6.375 26.520 1.00 94.00 111 TYR A CA 1
ATOM 882 C C . TYR A 1 111 ? -4.324 -5.526 26.051 1.00 94.00 111 TYR A C 1
ATOM 884 O O . TYR A 1 111 ? -4.017 -5.520 24.863 1.00 94.00 111 TYR A O 1
ATOM 892 N N . ILE A 1 112 ? -3.644 -4.821 26.960 1.00 93.38 112 ILE A N 1
ATOM 893 C CA . ILE A 1 112 ? -2.392 -4.118 26.647 1.00 93.38 112 ILE A CA 1
ATOM 894 C C . ILE A 1 112 ? -1.300 -5.122 26.258 1.00 93.38 112 ILE A C 1
ATOM 896 O O . ILE A 1 112 ? -0.603 -4.894 25.273 1.00 93.38 112 ILE A O 1
ATOM 900 N N . GLY A 1 113 ? -1.187 -6.243 26.978 1.00 93.31 113 GLY A N 1
ATOM 901 C CA . GLY A 1 113 ? -0.255 -7.322 26.645 1.00 93.31 113 GLY A CA 1
ATOM 902 C C . GLY A 1 113 ? -0.523 -7.926 25.264 1.00 93.31 113 GLY A C 1
ATOM 903 O O . GLY A 1 113 ? 0.392 -8.012 24.452 1.00 93.31 113 GLY A O 1
ATOM 904 N N . LEU A 1 114 ? -1.788 -8.246 24.962 1.00 92.75 114 LEU A N 1
ATOM 905 C CA . LEU A 1 114 ? -2.200 -8.741 23.638 1.00 92.75 114 LEU A CA 1
ATOM 906 C C . LEU A 1 114 ? -1.890 -7.737 22.520 1.00 92.75 114 LEU A C 1
ATOM 908 O O . LEU A 1 114 ? -1.375 -8.114 21.474 1.00 92.75 114 LEU A O 1
ATOM 912 N N . ALA A 1 115 ? -2.155 -6.450 22.754 1.00 93.81 115 ALA A N 1
ATOM 913 C CA . ALA A 1 115 ? -1.855 -5.394 21.791 1.00 93.81 115 ALA A CA 1
ATOM 914 C C . ALA A 1 115 ? -0.356 -5.214 21.546 1.00 93.81 115 ALA A C 1
ATOM 916 O O . ALA A 1 115 ? 0.045 -4.902 20.429 1.00 93.81 115 ALA A O 1
ATOM 917 N N . LYS A 1 116 ? 0.472 -5.406 22.580 1.00 92.94 116 LYS A N 1
ATOM 918 C CA . LYS A 1 116 ? 1.927 -5.382 22.434 1.00 92.94 116 LYS A CA 1
ATOM 919 C C . LYS A 1 116 ? 2.402 -6.556 21.577 1.00 92.94 116 LYS A C 1
ATOM 921 O O . LYS A 1 116 ? 3.067 -6.316 20.581 1.00 92.94 116 LYS A O 1
ATOM 926 N N . ALA A 1 117 ? 1.971 -7.776 21.896 1.00 92.81 117 ALA A N 1
ATOM 927 C CA . ALA A 1 117 ? 2.323 -8.961 21.114 1.00 92.81 117 ALA A CA 1
ATOM 928 C C . ALA A 1 117 ? 1.882 -8.844 19.642 1.00 92.81 117 ALA A C 1
ATOM 930 O O . ALA A 1 117 ? 2.631 -9.192 18.737 1.00 92.81 117 ALA A O 1
ATOM 931 N N . ASP A 1 118 ? 0.692 -8.295 19.380 1.00 92.69 118 ASP A N 1
ATOM 932 C CA . ASP A 1 118 ? 0.202 -8.116 18.008 1.00 92.69 118 ASP A CA 1
ATOM 933 C C . ASP A 1 118 ? 0.917 -6.991 17.247 1.00 92.69 118 ASP A C 1
ATOM 935 O O . ASP A 1 118 ? 1.019 -7.026 16.019 1.00 92.69 118 ASP A O 1
ATOM 939 N N . LYS A 1 119 ? 1.433 -5.990 17.969 1.00 91.62 119 LYS A N 1
ATOM 940 C CA . LYS A 1 119 ? 2.333 -4.990 17.398 1.00 91.62 119 LYS A CA 1
ATOM 941 C C . LYS A 1 119 ? 3.654 -5.636 16.989 1.00 91.62 119 LYS A C 1
ATOM 943 O O . LYS A 1 119 ? 4.088 -5.399 15.870 1.00 91.62 119 LYS A O 1
ATOM 948 N N . ASP A 1 120 ? 4.230 -6.468 17.851 1.00 90.19 120 ASP A N 1
ATOM 949 C CA . ASP A 1 120 ? 5.476 -7.179 17.559 1.00 90.19 120 ASP A CA 1
ATOM 950 C C . ASP A 1 120 ? 5.288 -8.109 16.343 1.00 90.19 120 ASP A C 1
ATOM 952 O O . ASP A 1 120 ? 6.086 -8.066 15.410 1.00 90.19 120 ASP A O 1
ATOM 956 N N . ARG A 1 121 ? 4.161 -8.838 16.270 1.00 92.94 121 ARG A N 1
ATOM 957 C CA . ARG A 1 121 ? 3.750 -9.620 15.088 1.00 92.94 121 ARG A CA 1
ATOM 958 C C . ARG A 1 121 ? 3.686 -8.759 13.827 1.00 92.94 121 ARG A C 1
ATOM 960 O O . ARG A 1 121 ? 4.257 -9.120 12.807 1.00 92.94 121 ARG A O 1
ATOM 967 N N . TYR A 1 122 ? 3.020 -7.603 13.885 1.00 91.25 122 TYR A N 1
ATOM 968 C CA . TYR A 1 122 ? 2.948 -6.690 12.741 1.00 91.25 122 TYR A CA 1
ATOM 969 C C . TYR A 1 122 ? 4.317 -6.131 12.342 1.00 91.25 122 TYR A C 1
ATOM 971 O O . TYR A 1 122 ? 4.565 -5.958 11.153 1.00 91.25 122 TYR A O 1
ATOM 979 N N . ASP A 1 123 ? 5.192 -5.829 13.300 1.00 85.19 123 ASP A N 1
ATOM 980 C CA . ASP A 1 123 ? 6.529 -5.310 13.023 1.00 85.19 123 ASP A CA 1
ATOM 981 C C . ASP A 1 123 ? 7.411 -6.390 12.359 1.00 85.19 123 ASP A C 1
ATOM 983 O O . ASP A 1 123 ? 8.130 -6.069 11.411 1.00 85.19 123 ASP A O 1
ATOM 987 N N . ILE A 1 124 ? 7.272 -7.664 12.755 1.00 85.69 124 ILE A N 1
ATOM 988 C CA . ILE A 1 124 ? 7.893 -8.824 12.085 1.00 85.69 124 ILE A CA 1
ATOM 989 C C . ILE A 1 124 ? 7.324 -9.004 10.670 1.00 85.69 124 ILE A C 1
ATOM 991 O O . ILE A 1 124 ? 8.090 -8.997 9.706 1.00 85.69 124 ILE A O 1
ATOM 995 N N . ASP A 1 125 ? 5.996 -9.078 10.520 1.00 84.56 125 ASP A N 1
ATOM 996 C CA . ASP A 1 125 ? 5.333 -9.219 9.213 1.00 84.56 125 ASP A CA 1
ATOM 997 C C . ASP A 1 125 ? 5.740 -8.081 8.267 1.00 84.56 125 ASP A C 1
ATOM 999 O O . ASP A 1 125 ? 5.968 -8.281 7.077 1.00 84.56 125 ASP A O 1
ATOM 1003 N N . LYS A 1 126 ? 5.827 -6.853 8.791 1.00 85.06 126 LYS A N 1
ATOM 1004 C CA . LYS A 1 126 ? 6.213 -5.662 8.034 1.00 85.06 126 LYS A CA 1
ATOM 1005 C C . LYS A 1 126 ? 7.690 -5.680 7.643 1.00 85.06 126 LYS A C 1
ATOM 1007 O O . LYS A 1 126 ? 8.009 -5.160 6.579 1.00 85.06 126 LYS A O 1
ATOM 1012 N N . ALA A 1 127 ? 8.569 -6.236 8.475 1.00 81.06 127 ALA A N 1
ATOM 1013 C CA . ALA A 1 127 ? 9.980 -6.414 8.143 1.00 81.06 127 ALA A CA 1
ATOM 1014 C C . ALA A 1 127 ? 10.183 -7.507 7.081 1.00 81.06 127 ALA A C 1
ATOM 1016 O O . ALA A 1 127 ? 11.011 -7.339 6.189 1.00 81.06 127 ALA A O 1
ATOM 1017 N N . ALA A 1 128 ? 9.394 -8.583 7.137 1.00 80.94 128 ALA A N 1
ATOM 1018 C CA . ALA A 1 128 ? 9.373 -9.637 6.122 1.00 80.94 128 ALA A CA 1
ATOM 1019 C C . ALA A 1 128 ? 8.664 -9.205 4.823 1.00 80.94 128 ALA A C 1
ATOM 1021 O O . ALA A 1 128 ? 8.891 -9.777 3.756 1.00 80.94 128 ALA A O 1
ATOM 1022 N N . TYR A 1 129 ? 7.799 -8.190 4.892 1.00 81.00 129 TYR A N 1
ATOM 1023 C CA . TYR A 1 129 ? 7.057 -7.705 3.739 1.00 81.00 129 TYR A CA 1
ATOM 1024 C C . TYR A 1 129 ? 7.958 -6.969 2.751 1.00 81.00 129 TYR A C 1
ATOM 1026 O O . TYR A 1 129 ? 8.372 -5.830 2.967 1.00 81.00 129 TYR A O 1
ATOM 1034 N N . VAL A 1 130 ? 8.160 -7.601 1.598 1.00 69.19 130 VAL A N 1
ATOM 1035 C CA . VAL A 1 130 ? 8.714 -6.957 0.411 1.00 69.19 130 VAL A CA 1
ATOM 1036 C C . VAL A 1 130 ? 7.553 -6.313 -0.351 1.00 69.19 130 VAL A C 1
ATOM 1038 O O . VAL A 1 130 ? 6.758 -7.036 -0.963 1.00 69.19 130 VAL A O 1
ATOM 1041 N N . PRO A 1 131 ? 7.405 -4.973 -0.330 1.00 63.72 131 PRO A N 1
ATOM 1042 C CA . PRO A 1 131 ? 6.387 -4.324 -1.137 1.00 63.72 131 PRO A CA 1
ATOM 1043 C C . PRO A 1 131 ? 6.633 -4.662 -2.611 1.00 63.72 131 PRO A C 1
ATOM 1045 O O . PRO A 1 131 ? 7.789 -4.661 -3.052 1.00 63.72 131 PRO A O 1
ATOM 1048 N N . PRO A 1 132 ? 5.581 -4.940 -3.403 1.00 59.34 132 PRO A N 1
ATOM 1049 C CA . PRO A 1 132 ? 5.750 -5.046 -4.840 1.00 59.34 132 PRO A CA 1
ATOM 1050 C C . PRO A 1 132 ? 6.414 -3.752 -5.318 1.00 59.34 132 PRO A C 1
ATOM 1052 O O . PRO A 1 132 ? 5.939 -2.656 -5.027 1.00 59.34 132 PRO A O 1
ATOM 1055 N N . VAL A 1 133 ? 7.526 -3.878 -6.046 1.00 51.59 133 VAL A N 1
ATOM 1056 C CA . VAL A 1 133 ? 8.412 -2.779 -6.499 1.00 51.59 133 VAL A CA 1
ATOM 1057 C C . VAL A 1 133 ? 7.685 -1.725 -7.375 1.00 51.59 133 VAL A C 1
ATOM 1059 O O . VAL A 1 133 ? 8.268 -0.748 -7.826 1.00 51.59 133 VAL A O 1
ATOM 1062 N N . ALA A 1 134 ? 6.378 -1.862 -7.585 1.00 48.25 134 ALA A N 1
ATOM 1063 C CA . ALA A 1 134 ? 5.551 -1.070 -8.481 1.00 48.25 134 ALA A CA 1
ATOM 1064 C C . ALA A 1 134 ? 4.754 0.070 -7.808 1.00 48.25 134 ALA A C 1
ATOM 1066 O O . ALA A 1 134 ? 3.675 0.396 -8.288 1.00 48.25 134 ALA A O 1
ATOM 1067 N N . ILE A 1 135 ? 5.237 0.695 -6.722 1.00 42.25 135 ILE A N 1
ATOM 1068 C CA . ILE A 1 135 ? 4.575 1.904 -6.164 1.00 42.25 135 ILE A CA 1
ATOM 1069 C C . ILE A 1 135 ? 5.467 3.163 -6.165 1.00 42.25 135 ILE A C 1
ATOM 1071 O O . ILE A 1 135 ? 4.971 4.261 -5.938 1.00 42.25 135 ILE A O 1
ATOM 1075 N N . PHE A 1 136 ? 6.746 3.077 -6.550 1.00 37.81 136 PHE A N 1
ATOM 1076 C CA . PHE A 1 136 ? 7.592 4.276 -6.716 1.00 37.81 136 PHE A CA 1
ATOM 1077 C C . PHE A 1 136 ? 7.730 4.782 -8.163 1.00 37.81 136 PHE A C 1
ATOM 1079 O O . PHE A 1 136 ? 8.481 5.723 -8.397 1.00 37.81 136 PHE A O 1
ATOM 1086 N N . ALA A 1 137 ? 7.001 4.213 -9.130 1.00 38.78 137 ALA A N 1
ATOM 1087 C CA . ALA A 1 137 ? 7.158 4.555 -10.550 1.00 38.78 137 ALA A CA 1
ATOM 1088 C C . ALA A 1 137 ? 5.863 4.940 -11.291 1.00 38.78 137 ALA A C 1
ATOM 1090 O O . ALA A 1 137 ? 5.831 4.852 -12.511 1.00 38.78 137 ALA A O 1
ATOM 1091 N N . GLU A 1 138 ? 4.812 5.398 -10.603 1.00 38.75 138 GLU A N 1
ATOM 1092 C CA . GLU A 1 138 ? 3.636 5.983 -11.276 1.00 38.75 138 GLU A CA 1
ATOM 1093 C C . GLU A 1 138 ? 3.170 7.274 -10.589 1.00 38.75 138 GLU A C 1
ATOM 1095 O O . GLU A 1 138 ? 2.036 7.425 -10.142 1.00 38.75 138 GLU A O 1
ATOM 1100 N N . THR A 1 139 ? 4.071 8.254 -10.540 1.00 38.84 139 THR A N 1
ATOM 1101 C CA . THR A 1 139 ? 3.695 9.671 -10.581 1.00 38.84 139 THR A CA 1
ATOM 1102 C C . THR A 1 139 ? 3.839 10.171 -12.016 1.00 38.84 139 THR A C 1
ATOM 1104 O O . THR A 1 139 ? 4.795 10.866 -12.335 1.00 38.84 139 THR A O 1
ATOM 1107 N N . SER A 1 140 ? 2.925 9.784 -12.902 1.00 39.12 140 SER A N 1
ATOM 1108 C CA . SER A 1 140 ? 2.530 10.620 -14.040 1.00 39.12 140 SER A CA 1
ATOM 1109 C C . SER A 1 140 ? 1.278 10.028 -14.668 1.00 39.12 140 SER A C 1
ATOM 1111 O O . SER A 1 140 ? 1.285 8.924 -15.201 1.00 39.12 140 SER A O 1
ATOM 1113 N N . SER A 1 141 ? 0.202 10.797 -14.603 1.00 39.56 141 SER A N 1
ATOM 1114 C CA . SER A 1 141 ? -0.885 10.761 -15.572 1.00 39.56 141 SER A CA 1
ATOM 1115 C C . SER A 1 141 ? -0.336 10.649 -16.998 1.00 39.56 141 SER A C 1
ATOM 1117 O O . SER A 1 141 ? 0.489 11.483 -17.367 1.00 39.56 141 SER A O 1
ATOM 1119 N N . ASP A 1 142 ? -0.785 9.665 -17.778 1.00 31.92 142 ASP A N 1
ATOM 1120 C CA . ASP A 1 142 ? -1.563 9.913 -19.000 1.00 31.92 142 ASP A CA 1
ATOM 1121 C C . ASP A 1 142 ? -2.093 8.591 -19.594 1.00 31.92 142 ASP A C 1
ATOM 1123 O O . ASP A 1 142 ? -1.362 7.616 -19.778 1.00 31.92 142 ASP A O 1
ATOM 1127 N N . GLU A 1 143 ? -3.390 8.552 -19.888 1.00 44.53 143 GLU A N 1
ATOM 1128 C CA . GLU A 1 143 ? -4.058 7.436 -20.555 1.00 44.53 143 GLU A CA 1
ATOM 1129 C C . GLU A 1 143 ? -3.937 7.614 -22.074 1.00 44.53 143 GLU A C 1
ATOM 1131 O O . GLU A 1 143 ? -4.841 8.172 -22.685 1.00 44.53 143 GLU A O 1
ATOM 1136 N N . THR A 1 144 ? -2.912 7.064 -22.736 1.00 31.78 144 THR A N 1
ATOM 1137 C CA . THR A 1 144 ? -3.038 6.750 -24.174 1.00 31.78 144 THR A CA 1
ATOM 1138 C C . THR A 1 144 ? -2.262 5.498 -24.626 1.00 31.78 144 THR A C 1
ATOM 1140 O O . THR A 1 144 ? -1.043 5.422 -24.617 1.00 31.78 144 THR A O 1
ATOM 1143 N N . LYS A 1 145 ? -3.048 4.535 -25.131 1.00 31.86 145 LYS A N 1
ATOM 1144 C CA . LYS A 1 145 ? -2.767 3.565 -26.211 1.00 31.86 145 LYS A CA 1
ATOM 1145 C C . LYS A 1 145 ? -1.693 2.459 -26.043 1.00 31.86 145 LYS A C 1
ATOM 1147 O O . LYS A 1 145 ? -0.519 2.607 -26.341 1.00 31.86 145 LYS A O 1
ATOM 1152 N N . THR A 1 146 ? -2.251 1.246 -25.928 1.00 29.00 146 THR A N 1
ATOM 1153 C CA . THR A 1 146 ? -1.967 0.025 -26.725 1.00 29.00 146 THR A CA 1
ATOM 1154 C C . THR A 1 146 ? -0.778 -0.899 -26.395 1.00 29.00 146 THR A C 1
ATOM 1156 O O . THR A 1 146 ? 0.382 -0.541 -26.503 1.00 29.00 146 THR A O 1
ATOM 1159 N N . LYS A 1 147 ? -1.148 -2.182 -26.205 1.00 36.62 147 LYS A N 1
ATOM 1160 C CA . LYS A 1 147 ? -0.394 -3.429 -26.465 1.00 36.62 147 LYS A CA 1
ATOM 1161 C C . LYS A 1 147 ? 0.851 -3.709 -25.608 1.00 36.62 147 LYS A C 1
ATOM 1163 O O . LYS A 1 147 ? 1.973 -3.616 -26.077 1.00 36.62 147 LYS A O 1
ATOM 1168 N N . THR A 1 148 ? 0.651 -4.281 -24.423 1.00 29.00 148 THR A N 1
ATOM 1169 C CA . THR A 1 148 ? 0.886 -5.716 -24.125 1.00 29.00 148 THR A CA 1
ATOM 1170 C C . THR A 1 148 ? 0.686 -5.953 -22.630 1.00 29.00 148 THR A C 1
ATOM 1172 O O . THR A 1 148 ? 1.211 -5.232 -21.791 1.00 29.00 148 THR A O 1
ATOM 1175 N N . LYS A 1 149 ? -0.092 -6.981 -22.278 1.00 40.16 149 LYS A N 1
ATOM 1176 C CA . LYS A 1 149 ? -0.180 -7.486 -20.905 1.00 40.16 149 LYS A CA 1
ATOM 1177 C C . LYS A 1 149 ? 1.170 -8.100 -20.524 1.00 40.16 149 LYS A C 1
ATOM 1179 O O . LYS A 1 149 ? 1.361 -9.299 -20.705 1.00 40.16 149 LYS A O 1
ATOM 1184 N N . THR A 1 150 ? 2.096 -7.333 -19.967 1.00 34.16 150 THR A N 1
ATOM 1185 C CA . THR A 1 150 ? 3.128 -7.934 -19.122 1.00 34.16 150 THR A CA 1
ATOM 1186 C C . THR A 1 150 ? 2.538 -8.066 -17.732 1.00 34.16 150 THR A C 1
ATOM 1188 O O . THR A 1 150 ? 2.411 -7.085 -17.003 1.00 34.16 150 THR A O 1
ATOM 1191 N N . LYS A 1 151 ? 2.158 -9.302 -17.377 1.00 37.84 151 LYS A N 1
ATOM 1192 C CA . LYS A 1 151 ? 2.109 -9.730 -15.975 1.00 37.84 151 LYS A CA 1
ATOM 1193 C C . LYS A 1 151 ? 3.321 -9.123 -15.271 1.00 37.84 151 LYS A C 1
ATOM 1195 O O . LYS A 1 151 ? 4.435 -9.234 -15.787 1.00 37.84 151 LYS A O 1
ATOM 1200 N N . THR A 1 152 ? 3.087 -8.485 -14.134 1.00 40.44 152 THR A N 1
ATOM 1201 C CA . THR A 1 152 ? 4.117 -8.092 -13.177 1.00 40.44 152 THR A CA 1
ATOM 1202 C C . THR A 1 152 ? 5.042 -9.290 -12.971 1.00 40.44 152 THR A C 1
ATOM 1204 O O . THR A 1 152 ? 4.662 -10.279 -12.347 1.00 40.44 152 THR A O 1
ATOM 1207 N N . LYS A 1 153 ? 6.226 -9.273 -13.595 1.00 52.12 153 LYS A N 1
ATOM 1208 C CA . LYS A 1 153 ? 7.206 -10.345 -13.427 1.00 52.12 153 LYS A CA 1
ATOM 1209 C C . LYS A 1 153 ? 7.828 -10.142 -12.051 1.00 52.12 153 LYS A C 1
ATOM 1211 O O . LYS A 1 153 ? 8.843 -9.471 -11.927 1.00 52.12 153 LYS A O 1
ATOM 1216 N N . VAL A 1 154 ? 7.145 -10.648 -11.028 1.00 53.56 154 VAL A N 1
ATOM 1217 C CA . VAL A 1 154 ? 7.660 -10.722 -9.663 1.00 53.56 154 VAL A CA 1
ATOM 1218 C C . VAL A 1 154 ? 8.781 -11.759 -9.689 1.00 53.56 154 VAL A C 1
ATOM 1220 O O . VAL A 1 154 ? 8.556 -12.903 -10.078 1.00 53.56 154 VAL A O 1
ATOM 1223 N N . GLY A 1 155 ? 10.005 -11.320 -9.415 1.00 65.56 155 GLY A N 1
ATOM 1224 C CA . GLY A 1 155 ? 11.195 -12.165 -9.405 1.00 65.56 155 GLY A CA 1
ATOM 1225 C C . GLY A 1 155 ? 12.457 -11.397 -9.809 1.00 65.56 155 GLY A C 1
ATOM 1226 O O . GLY A 1 155 ? 12.357 -10.265 -10.294 1.00 65.56 155 GLY A O 1
ATOM 1227 N N . PRO A 1 156 ? 13.644 -12.001 -9.633 1.00 75.69 156 PRO A N 1
ATOM 1228 C CA . PRO A 1 156 ? 14.913 -11.371 -9.977 1.00 75.69 156 PRO A CA 1
ATOM 1229 C C . PRO A 1 156 ? 14.956 -10.909 -11.439 1.00 75.69 156 PRO A C 1
ATOM 1231 O O . PRO A 1 156 ? 14.373 -11.535 -12.339 1.00 75.69 156 PRO A O 1
ATOM 1234 N N . ALA A 1 157 ? 15.632 -9.786 -11.686 1.00 83.00 157 ALA A N 1
ATOM 1235 C CA . ALA A 1 157 ? 15.820 -9.272 -13.037 1.00 83.00 157 ALA A CA 1
ATOM 1236 C C . ALA A 1 157 ? 16.626 -10.285 -13.860 1.00 83.00 157 ALA A C 1
ATOM 1238 O O . ALA A 1 157 ? 17.573 -10.878 -13.362 1.00 83.00 157 ALA A O 1
ATOM 1239 N N . ARG A 1 158 ? 16.247 -10.504 -15.126 1.00 86.06 158 ARG A N 1
ATOM 1240 C CA . ARG A 1 158 ? 16.943 -11.482 -15.980 1.00 86.06 158 ARG A CA 1
ATOM 1241 C C . ARG A 1 158 ? 18.412 -11.091 -16.137 1.00 86.06 158 ARG A C 1
ATOM 1243 O O . ARG A 1 158 ? 18.707 -9.903 -16.266 1.00 86.06 158 ARG A O 1
ATOM 1250 N N . SER A 1 159 ? 19.281 -12.092 -16.251 1.00 89.06 159 SER A N 1
ATOM 1251 C CA . SER A 1 159 ? 20.685 -11.877 -16.594 1.00 89.06 159 SER A CA 1
ATOM 1252 C C . SER A 1 159 ? 20.834 -11.096 -17.902 1.00 89.06 159 SER A C 1
ATOM 1254 O O . SER A 1 159 ? 20.155 -11.376 -18.899 1.00 89.06 159 SER A O 1
ATOM 1256 N N . LYS A 1 160 ? 21.744 -10.129 -17.912 1.00 91.88 160 LYS A N 1
ATOM 1257 C CA . LYS A 1 160 ? 22.151 -9.355 -19.079 1.00 91.88 160 LYS A CA 1
ATOM 1258 C C . LYS A 1 160 ? 22.969 -10.236 -20.027 1.00 91.88 160 LYS A C 1
ATOM 1260 O O . LYS A 1 160 ? 23.858 -10.974 -19.620 1.00 91.88 160 LYS A O 1
ATOM 1265 N N . SER A 1 161 ? 22.664 -10.132 -21.318 1.00 92.94 161 SER A N 1
ATOM 1266 C CA . SER A 1 161 ? 23.430 -10.772 -22.396 1.00 92.94 161 SER A CA 1
ATOM 1267 C C . SER A 1 161 ? 24.745 -10.026 -22.663 1.00 92.94 161 SER A C 1
ATOM 1269 O O . SER A 1 161 ? 24.855 -8.839 -22.342 1.00 92.94 161 SER A O 1
ATOM 1271 N N . SER A 1 162 ? 25.713 -10.679 -23.312 1.00 92.06 162 SER A N 1
ATOM 1272 C CA . SER A 1 162 ? 27.010 -10.082 -23.662 1.00 92.06 162 SER A CA 1
ATOM 1273 C C . SER A 1 162 ? 26.858 -8.815 -24.509 1.00 92.06 162 SER A C 1
ATOM 1275 O O . SER A 1 162 ? 27.504 -7.803 -24.240 1.00 92.06 162 SER A O 1
ATOM 1277 N N . TYR A 1 163 ? 25.883 -8.793 -25.422 1.00 91.69 163 TYR A N 1
ATOM 1278 C CA . TYR A 1 163 ? 25.528 -7.591 -26.183 1.00 91.69 163 TYR A CA 1
ATOM 1279 C C . TYR A 1 163 ? 25.052 -6.418 -25.304 1.00 91.69 163 TYR A C 1
ATOM 1281 O O . TYR A 1 163 ? 25.340 -5.259 -25.599 1.00 91.69 163 TYR A O 1
ATOM 1289 N N . LEU A 1 164 ? 24.323 -6.686 -24.215 1.00 93.00 164 LEU A N 1
ATOM 1290 C CA . LEU A 1 164 ? 23.820 -5.629 -23.329 1.00 93.00 164 LEU A CA 1
ATOM 1291 C C . LEU A 1 164 ? 24.944 -5.003 -22.500 1.00 93.00 164 LEU A C 1
ATOM 1293 O O . LEU A 1 164 ? 24.932 -3.790 -22.293 1.00 93.00 164 LEU A O 1
ATOM 1297 N N . PHE A 1 165 ? 25.927 -5.801 -22.076 1.00 92.69 165 PHE A N 1
ATOM 1298 C CA . PHE A 1 165 ? 27.146 -5.278 -21.459 1.00 92.69 165 PHE A CA 1
ATOM 1299 C C . PHE A 1 165 ? 27.943 -4.421 -22.444 1.00 92.69 165 PHE A C 1
ATOM 1301 O O . PHE A 1 165 ? 28.309 -3.293 -22.110 1.00 92.69 165 PHE A O 1
ATOM 1308 N N . PHE A 1 166 ? 28.097 -4.885 -23.687 1.00 92.94 166 PHE A N 1
ATOM 1309 C CA . PHE A 1 166 ? 28.721 -4.098 -24.750 1.00 92.94 166 PHE A CA 1
ATOM 1310 C C . PHE A 1 166 ? 28.007 -2.759 -24.973 1.00 92.94 166 PHE A C 1
ATOM 1312 O O . PHE A 1 166 ? 28.655 -1.711 -24.996 1.00 92.94 166 PHE A O 1
ATOM 1319 N N . CYS A 1 167 ? 26.674 -2.773 -25.064 1.00 90.75 167 CYS A N 1
ATOM 1320 C CA . CYS A 1 167 ? 25.886 -1.552 -25.185 1.00 90.75 167 CYS A CA 1
ATOM 1321 C C . CYS A 1 167 ? 26.089 -0.625 -23.987 1.00 90.75 167 CYS A C 1
ATOM 1323 O O . CYS A 1 167 ? 26.164 0.579 -24.178 1.00 90.75 167 CYS A O 1
ATOM 1325 N N . SER A 1 168 ? 26.175 -1.145 -22.761 1.00 89.69 168 SER A N 1
ATOM 1326 C CA . SER A 1 168 ? 26.324 -0.299 -21.571 1.00 89.69 168 SER A CA 1
ATOM 1327 C C . SER A 1 168 ? 27.642 0.479 -21.539 1.00 89.69 168 SER A C 1
ATOM 1329 O O . SER A 1 168 ? 27.626 1.657 -21.196 1.00 89.69 168 SER A O 1
ATOM 1331 N N . GLU A 1 169 ? 28.748 -0.139 -21.964 1.00 88.88 169 GLU A N 1
ATOM 1332 C CA . GLU A 1 169 ? 30.067 0.507 -22.013 1.00 88.88 169 GLU A CA 1
ATOM 1333 C C . GLU A 1 169 ? 30.210 1.440 -23.225 1.00 88.88 169 GLU A C 1
ATOM 1335 O O . GLU A 1 169 ? 30.759 2.530 -23.112 1.00 88.88 169 GLU A O 1
ATOM 1340 N N . ASN A 1 170 ? 29.691 1.036 -24.389 1.00 88.69 170 ASN A N 1
ATOM 1341 C CA . ASN A 1 170 ? 29.927 1.753 -25.646 1.00 88.69 170 ASN A CA 1
ATOM 1342 C C . ASN A 1 170 ? 28.851 2.792 -25.966 1.00 88.69 170 ASN A C 1
ATOM 1344 O O . ASN A 1 170 ? 29.046 3.626 -26.846 1.00 88.69 170 ASN A O 1
ATOM 1348 N N . ARG A 1 171 ? 27.704 2.778 -25.278 1.00 88.31 171 ARG A N 1
ATOM 1349 C CA . ARG A 1 171 ? 26.627 3.744 -25.536 1.00 88.31 171 ARG A CA 1
ATOM 1350 C C . ARG A 1 171 ? 27.047 5.175 -25.235 1.00 88.31 171 ARG A C 1
ATOM 1352 O O . ARG A 1 171 ? 26.626 6.059 -25.970 1.00 88.31 171 ARG A O 1
ATOM 1359 N N . SER A 1 172 ? 27.828 5.413 -24.182 1.00 88.19 172 SER A N 1
ATOM 1360 C CA . SER A 1 172 ? 28.344 6.753 -23.867 1.00 88.19 172 SER A CA 1
ATOM 1361 C C . SER A 1 172 ? 29.286 7.250 -24.963 1.00 88.19 172 SER A C 1
ATOM 1363 O O . SER A 1 172 ? 29.109 8.366 -25.434 1.00 88.19 172 SER A O 1
ATOM 1365 N N . VAL A 1 173 ? 30.193 6.387 -25.425 1.00 88.44 173 VAL A N 1
ATOM 1366 C CA . VAL A 1 173 ? 31.164 6.679 -26.492 1.00 88.44 173 VAL A CA 1
ATOM 1367 C C . VAL A 1 173 ? 30.463 6.974 -27.820 1.00 88.44 173 VAL A C 1
ATOM 1369 O O . VAL A 1 173 ? 30.690 8.011 -28.434 1.00 88.44 173 VAL A O 1
ATOM 1372 N N . VAL A 1 174 ? 29.528 6.114 -28.236 1.00 86.31 174 VAL A N 1
ATOM 1373 C CA . VAL A 1 174 ? 28.742 6.328 -29.464 1.00 86.31 174 VAL A CA 1
ATOM 1374 C C . VAL A 1 174 ? 27.879 7.585 -29.352 1.00 86.31 174 VAL A C 1
ATOM 1376 O O . VAL A 1 174 ? 27.675 8.281 -30.340 1.00 86.31 174 VAL A O 1
ATOM 1379 N N . LYS A 1 175 ? 27.375 7.904 -28.154 1.00 87.00 175 LYS A N 1
ATOM 1380 C CA . LYS A 1 175 ? 26.598 9.124 -27.930 1.00 87.00 175 LYS A CA 1
ATOM 1381 C C . LYS A 1 175 ? 27.455 10.388 -28.049 1.00 87.00 175 LYS A C 1
ATOM 1383 O O . LYS A 1 175 ? 26.926 11.377 -28.526 1.00 87.00 175 LYS A O 1
ATOM 1388 N N . SER A 1 176 ? 28.724 10.360 -27.635 1.00 86.00 176 SER A N 1
ATOM 1389 C CA . SER A 1 176 ? 29.639 11.504 -27.777 1.00 86.00 176 SER A CA 1
ATOM 1390 C C . SER A 1 176 ? 30.218 11.665 -29.184 1.00 86.00 176 SER A C 1
ATOM 1392 O O . SER A 1 176 ? 30.590 12.768 -29.560 1.00 86.00 176 SER A O 1
ATOM 1394 N N . GLU A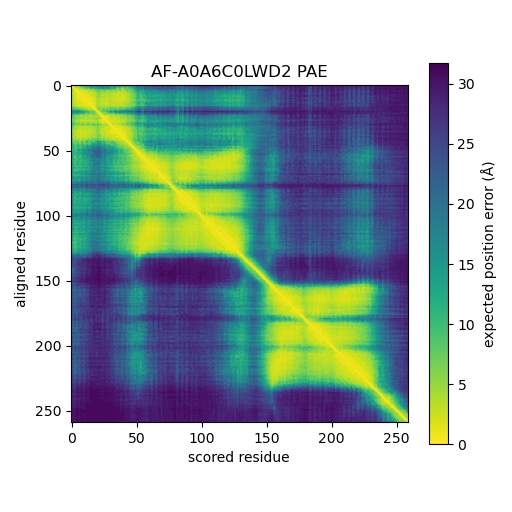 1 177 ? 30.322 10.582 -29.959 1.00 85.38 177 GLU A N 1
ATOM 1395 C CA . GLU A 1 177 ? 30.790 10.629 -31.356 1.00 85.38 177 GLU A CA 1
ATOM 1396 C C . GLU A 1 177 ? 29.699 11.087 -32.333 1.00 85.38 177 GLU A C 1
ATOM 1398 O O . GLU A 1 177 ? 29.997 11.535 -33.440 1.00 85.38 177 GLU A O 1
ATOM 1403 N N . LEU A 1 178 ? 28.430 10.946 -31.947 1.00 82.31 178 LEU A N 1
ATOM 1404 C CA . LEU A 1 178 ? 27.293 11.366 -32.754 1.00 82.31 178 LEU A CA 1
ATOM 1405 C C . LEU A 1 178 ? 26.868 12.800 -32.397 1.00 82.31 178 LEU A C 1
ATOM 1407 O O . LEU A 1 178 ? 27.002 13.203 -31.245 1.00 82.31 178 LEU A O 1
ATOM 1411 N N . PRO A 1 179 ? 26.306 13.563 -33.354 1.00 83.75 179 PRO A N 1
ATOM 1412 C CA . PRO A 1 179 ? 25.832 14.920 -33.101 1.00 83.75 179 PRO A CA 1
ATOM 1413 C C . PRO A 1 179 ? 24.825 14.998 -31.946 1.00 83.75 179 PRO A C 1
ATOM 1415 O O . PRO A 1 179 ? 23.933 14.141 -31.818 1.00 83.75 179 PRO A O 1
ATOM 1418 N N . ASP A 1 180 ? 24.932 16.066 -31.152 1.00 74.06 180 ASP A N 1
ATOM 1419 C CA . ASP A 1 180 ? 24.023 16.358 -30.045 1.00 74.06 180 ASP A CA 1
ATOM 1420 C C . ASP A 1 180 ? 22.578 16.473 -30.553 1.00 74.06 180 ASP A C 1
ATOM 1422 O O . ASP A 1 180 ? 22.246 17.307 -31.393 1.00 74.06 180 ASP A O 1
ATOM 1426 N N . GLY A 1 181 ? 21.708 15.584 -30.061 1.00 78.06 181 GLY A N 1
ATOM 1427 C CA . GLY A 1 181 ? 20.307 15.474 -30.491 1.00 78.06 181 GLY A CA 1
ATOM 1428 C C . GLY A 1 181 ? 19.966 14.197 -31.266 1.00 78.06 181 GLY A C 1
ATOM 1429 O O . GLY A 1 181 ? 18.800 13.978 -31.603 1.00 78.06 181 GLY A O 1
ATOM 1430 N N . THR A 1 182 ? 20.939 13.313 -31.508 1.00 82.06 182 THR A N 1
ATOM 1431 C CA . THR A 1 182 ? 20.681 12.019 -32.157 1.00 82.06 182 THR A CA 1
ATOM 1432 C C . THR A 1 182 ? 19.717 11.157 -31.334 1.00 82.06 182 THR A C 1
ATOM 1434 O O . THR A 1 182 ? 19.870 10.972 -30.122 1.00 82.06 182 THR A O 1
ATOM 1437 N N . LYS A 1 183 ? 18.703 10.589 -31.999 1.00 86.06 183 LYS A N 1
ATOM 1438 C CA . LYS A 1 183 ? 17.700 9.740 -31.349 1.00 86.06 183 LYS A CA 1
ATOM 1439 C C . LYS A 1 183 ? 18.351 8.463 -30.814 1.00 86.06 183 LYS A C 1
ATOM 1441 O O . LYS A 1 183 ? 19.162 7.822 -31.479 1.00 86.06 183 LYS A O 1
ATOM 1446 N N . ASN A 1 184 ? 17.907 8.020 -29.637 1.00 84.00 184 ASN A N 1
ATOM 1447 C CA . ASN A 1 184 ? 18.362 6.774 -29.004 1.00 84.00 184 ASN A CA 1
ATOM 1448 C C . ASN A 1 184 ? 18.248 5.535 -29.916 1.00 84.00 184 ASN A C 1
ATOM 1450 O O . ASN A 1 184 ? 18.990 4.573 -29.725 1.00 84.00 184 ASN A O 1
ATOM 1454 N N . THR A 1 185 ? 17.334 5.557 -30.888 1.00 88.00 185 THR A N 1
ATOM 1455 C CA . THR A 1 185 ? 17.164 4.519 -31.911 1.00 88.00 185 THR A CA 1
ATOM 1456 C C . THR A 1 185 ? 18.379 4.385 -32.820 1.00 88.00 185 THR A C 1
ATOM 1458 O O . THR A 1 185 ? 18.785 3.268 -33.132 1.00 88.00 185 THR A O 1
ATOM 1461 N N . ASP A 1 186 ? 18.983 5.502 -33.216 1.00 88.12 186 ASP A N 1
ATOM 1462 C CA . ASP A 1 186 ? 20.112 5.510 -34.145 1.00 88.12 186 ASP A CA 1
ATOM 1463 C C . ASP A 1 186 ? 21.410 5.144 -33.424 1.00 88.12 186 ASP A C 1
ATOM 1465 O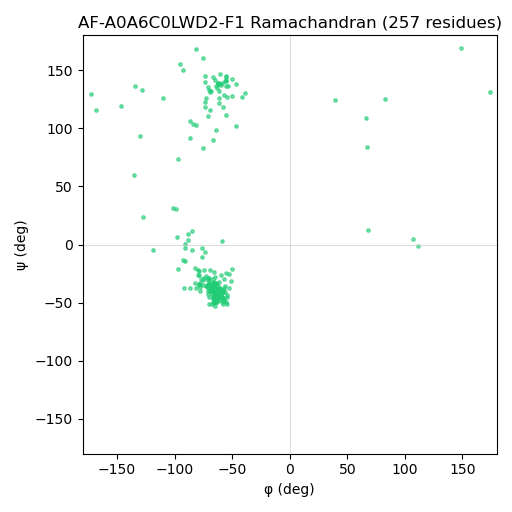 O . ASP A 1 186 ? 22.191 4.348 -33.942 1.00 88.12 186 ASP A O 1
ATOM 1469 N N . ILE A 1 187 ? 21.549 5.562 -32.160 1.00 87.00 187 ILE A N 1
ATOM 1470 C CA . ILE A 1 187 ? 22.617 5.104 -31.257 1.00 87.00 187 ILE A CA 1
ATOM 1471 C C . ILE A 1 187 ? 22.583 3.573 -31.107 1.00 87.00 187 ILE A C 1
ATOM 1473 O O . ILE A 1 187 ? 23.602 2.902 -31.251 1.00 87.00 187 ILE A O 1
ATOM 1477 N N . THR A 1 188 ? 21.409 2.986 -30.842 1.00 88.31 188 THR A N 1
ATOM 1478 C CA . THR A 1 188 ? 21.277 1.526 -30.696 1.00 88.31 188 THR A CA 1
ATOM 1479 C C . THR A 1 188 ? 21.523 0.782 -32.013 1.00 88.31 188 THR A C 1
ATOM 1481 O O . THR A 1 188 ? 22.080 -0.315 -31.998 1.00 88.31 188 THR A O 1
ATOM 1484 N N . ARG A 1 189 ? 21.154 1.372 -33.157 1.00 90.69 189 ARG A N 1
ATOM 1485 C CA . ARG A 1 189 ? 21.437 0.810 -34.486 1.00 90.69 189 ARG A CA 1
ATOM 1486 C C . ARG A 1 189 ? 22.938 0.749 -34.761 1.00 90.69 189 ARG A C 1
ATOM 1488 O O . ARG A 1 189 ? 23.426 -0.270 -35.243 1.00 90.69 189 ARG A O 1
ATOM 1495 N N . GLU A 1 190 ? 23.660 1.813 -34.426 1.00 90.00 190 GLU A N 1
ATOM 1496 C CA . GLU A 1 190 ? 25.107 1.892 -34.620 1.00 90.00 190 GLU A CA 1
ATOM 1497 C C . GLU A 1 190 ? 25.862 0.939 -33.681 1.00 90.00 190 GLU A C 1
ATOM 1499 O O . GLU A 1 190 ? 26.759 0.216 -34.116 1.00 90.00 190 GLU A O 1
ATOM 1504 N N . LEU A 1 191 ? 25.414 0.816 -32.426 1.00 91.44 191 LEU A N 1
ATOM 1505 C CA . LEU A 1 191 ? 25.908 -0.209 -31.498 1.00 91.44 191 LEU A CA 1
ATOM 1506 C C . LEU A 1 191 ? 25.713 -1.632 -32.047 1.00 91.44 191 LEU A C 1
ATOM 1508 O O . LEU A 1 191 ? 26.618 -2.457 -31.940 1.00 91.44 191 LEU A O 1
ATOM 1512 N N . GLY A 1 192 ? 24.573 -1.921 -32.679 1.00 91.25 192 GLY A N 1
ATOM 1513 C CA . GLY A 1 192 ? 24.318 -3.223 -33.300 1.00 91.25 192 GLY A CA 1
ATOM 1514 C C . GLY A 1 192 ? 25.310 -3.559 -34.420 1.00 91.25 192 GLY A C 1
ATOM 1515 O O . GLY A 1 192 ? 25.813 -4.681 -34.480 1.00 91.25 192 GLY A O 1
ATOM 1516 N N . LYS A 1 193 ? 25.654 -2.583 -35.273 1.00 92.25 193 LYS A N 1
ATOM 1517 C CA . LYS A 1 193 ? 26.671 -2.770 -36.322 1.00 92.25 193 LYS A CA 1
ATOM 1518 C C . LYS A 1 193 ? 28.051 -3.038 -35.726 1.00 92.25 193 LYS A C 1
ATOM 1520 O O . LYS A 1 193 ? 28.692 -4.016 -36.107 1.00 92.25 193 LYS A O 1
ATOM 1525 N N . ARG A 1 194 ? 28.479 -2.214 -34.760 1.00 90.06 194 ARG A N 1
ATOM 1526 C CA . ARG A 1 194 ? 29.776 -2.379 -34.078 1.00 90.06 194 ARG A CA 1
ATOM 1527 C C . ARG A 1 194 ? 29.879 -3.735 -33.382 1.00 90.06 194 ARG A C 1
ATOM 1529 O O . ARG A 1 194 ? 30.925 -4.369 -33.448 1.00 90.06 194 ARG A O 1
ATOM 1536 N N . TRP A 1 195 ? 28.789 -4.220 -32.786 1.00 92.50 195 TRP A N 1
ATOM 1537 C CA . TRP A 1 195 ? 28.747 -5.551 -32.183 1.00 92.50 195 TRP A CA 1
ATOM 1538 C C . TRP A 1 195 ? 28.934 -6.679 -33.201 1.00 92.50 195 TRP A C 1
ATOM 1540 O O . TRP A 1 195 ? 29.676 -7.616 -32.929 1.00 92.50 195 TRP A O 1
ATOM 1550 N N . ASN A 1 196 ? 28.303 -6.599 -34.377 1.00 91.50 196 ASN A N 1
ATOM 1551 C CA . ASN A 1 196 ? 28.457 -7.627 -35.411 1.00 91.50 196 ASN A CA 1
ATOM 1552 C C . ASN A 1 196 ? 29.893 -7.698 -35.948 1.00 91.50 196 ASN A C 1
ATOM 1554 O O . ASN A 1 196 ? 30.405 -8.798 -36.140 1.00 91.50 196 ASN A O 1
ATOM 1558 N N . VAL A 1 197 ? 30.555 -6.548 -36.123 1.00 90.75 197 VAL A N 1
ATOM 1559 C CA . VAL A 1 197 ? 31.981 -6.490 -36.491 1.00 90.75 197 VAL A CA 1
ATOM 1560 C C . VAL A 1 197 ? 32.843 -7.088 -35.379 1.00 90.75 197 VAL A C 1
ATOM 1562 O O . VAL A 1 197 ? 33.648 -7.975 -35.627 1.00 90.75 197 VAL A O 1
ATOM 1565 N N . LEU A 1 198 ? 32.613 -6.686 -34.127 1.00 88.94 198 LEU A N 1
ATOM 1566 C CA . LEU A 1 198 ? 33.352 -7.193 -32.967 1.00 88.94 198 LEU A CA 1
ATOM 1567 C C . LEU A 1 198 ? 33.166 -8.710 -32.766 1.00 88.94 198 LEU A C 1
ATOM 1569 O O . LEU A 1 198 ? 34.088 -9.400 -32.328 1.00 88.94 198 LEU A O 1
ATOM 1573 N N . LYS A 1 199 ? 31.985 -9.231 -33.121 1.00 90.12 199 LYS A N 1
ATOM 1574 C CA . LYS A 1 199 ? 31.666 -10.661 -33.135 1.00 90.12 199 LYS A CA 1
ATOM 1575 C C . LYS A 1 199 ? 32.371 -11.407 -34.265 1.00 90.12 199 LYS A C 1
ATOM 1577 O O . LYS A 1 199 ? 32.849 -12.510 -34.020 1.00 90.12 199 LYS A O 1
ATOM 1582 N N . ALA A 1 200 ? 32.465 -10.819 -35.458 1.00 89.31 200 ALA A N 1
ATOM 1583 C CA . ALA A 1 200 ? 33.257 -11.375 -36.556 1.00 89.31 200 ALA A CA 1
ATOM 1584 C C . ALA A 1 200 ? 34.760 -11.408 -36.215 1.00 89.31 200 ALA A C 1
ATOM 1586 O O . ALA A 1 200 ? 35.430 -12.394 -36.499 1.00 89.31 200 ALA A O 1
ATOM 1587 N N . ASP A 1 201 ? 35.251 -10.387 -35.510 1.00 86.81 201 ASP A N 1
ATOM 1588 C CA . ASP A 1 201 ? 36.636 -10.271 -35.036 1.00 86.81 201 ASP A CA 1
ATOM 1589 C C . ASP A 1 201 ? 36.982 -11.199 -33.852 1.00 86.81 201 ASP A C 1
ATOM 1591 O O . ASP A 1 201 ? 38.126 -11.216 -33.395 1.00 86.81 201 ASP A O 1
ATOM 1595 N N . GLY A 1 202 ? 36.008 -11.915 -33.275 1.00 85.00 202 GLY A N 1
ATOM 1596 C CA . GLY A 1 202 ? 36.222 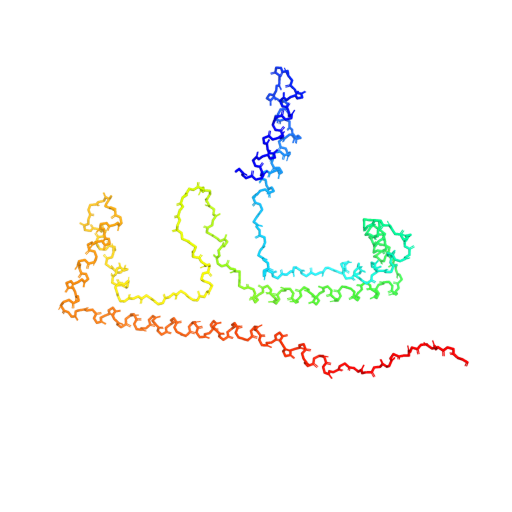-12.781 -32.107 1.00 85.00 202 GLY A CA 1
ATOM 1597 C C . GLY A 1 202 ? 36.556 -12.043 -30.799 1.00 85.00 202 GLY A C 1
ATOM 1598 O O . GLY A 1 202 ? 36.949 -12.666 -29.813 1.00 85.00 202 GLY A O 1
ATOM 1599 N N . LYS A 1 203 ? 36.377 -10.717 -30.737 1.00 84.56 203 LYS A N 1
ATOM 1600 C CA . LYS A 1 203 ? 36.712 -9.878 -29.565 1.00 84.56 203 LYS A CA 1
ATOM 1601 C C . LYS A 1 203 ? 35.592 -9.823 -28.511 1.00 84.56 203 LYS A C 1
ATOM 1603 O O . LYS A 1 203 ? 35.648 -9.015 -27.584 1.00 84.56 203 LYS A O 1
ATOM 1608 N N . THR A 1 204 ? 34.567 -10.677 -28.612 1.00 87.56 204 THR A N 1
ATOM 1609 C CA . THR A 1 204 ? 33.416 -10.701 -27.681 1.00 87.56 204 THR A CA 1
ATOM 1610 C C . THR A 1 204 ? 33.732 -11.349 -26.336 1.00 87.56 204 THR A C 1
ATOM 1612 O O . THR A 1 204 ? 32.961 -11.190 -25.390 1.00 87.56 204 THR A O 1
ATOM 1615 N N . THR A 1 205 ? 34.886 -12.011 -26.214 1.00 88.81 205 THR A N 1
ATOM 1616 C CA . THR A 1 205 ? 35.282 -12.823 -25.051 1.00 88.81 205 THR A CA 1
ATOM 1617 C C . THR A 1 205 ? 35.179 -12.082 -23.714 1.00 88.81 205 THR A C 1
ATOM 1619 O O . THR A 1 205 ? 34.750 -12.672 -22.722 1.00 88.81 205 THR A O 1
ATOM 1622 N N . LYS A 1 206 ? 35.503 -10.779 -23.674 1.00 91.50 206 LYS A N 1
ATOM 1623 C CA . LYS A 1 206 ? 35.318 -9.921 -22.486 1.00 91.50 206 LYS A CA 1
ATOM 1624 C C . LYS A 1 206 ? 33.853 -9.899 -22.036 1.00 91.50 206 LYS A C 1
ATOM 1626 O O . LYS A 1 206 ? 33.552 -10.120 -20.864 1.00 91.50 206 LYS A O 1
ATOM 1631 N N . PHE A 1 207 ? 32.943 -9.630 -22.967 1.00 92.69 207 PHE A N 1
ATOM 1632 C CA . PHE A 1 207 ? 31.517 -9.474 -22.688 1.00 92.69 207 PHE A CA 1
ATOM 1633 C C . PHE A 1 207 ? 30.824 -10.812 -22.442 1.00 92.69 207 PHE A C 1
ATOM 1635 O O . PHE A 1 207 ? 29.879 -10.873 -21.658 1.00 92.69 207 PHE A O 1
ATOM 1642 N N . ASP A 1 208 ? 31.309 -11.884 -23.066 1.00 90.81 208 ASP A N 1
ATOM 1643 C CA . ASP A 1 208 ? 30.801 -13.237 -22.844 1.00 90.81 208 ASP A CA 1
ATOM 1644 C C . ASP A 1 208 ? 31.116 -13.727 -21.419 1.00 90.81 208 ASP A C 1
ATOM 1646 O O . ASP A 1 208 ? 30.245 -14.304 -20.769 1.00 90.81 208 ASP A O 1
ATOM 1650 N N . LYS A 1 209 ? 32.298 -13.398 -20.871 1.00 92.81 209 LYS A N 1
ATOM 1651 C CA . LYS A 1 209 ? 32.631 -13.652 -19.454 1.00 92.81 209 LYS A CA 1
ATOM 1652 C C . LYS A 1 209 ? 31.724 -12.879 -18.492 1.00 92.81 209 LYS A C 1
ATOM 1654 O O . LYS A 1 209 ? 31.220 -13.455 -17.532 1.00 92.81 209 LYS A O 1
ATOM 1659 N N . LEU A 1 210 ? 31.478 -11.594 -18.764 1.00 90.81 210 LEU A N 1
ATOM 1660 C CA . LEU A 1 210 ? 30.569 -10.770 -17.952 1.00 90.81 210 LEU A CA 1
ATOM 1661 C C . LEU A 1 210 ? 29.130 -11.304 -17.987 1.00 90.81 210 LEU A C 1
ATOM 1663 O O . LEU A 1 210 ? 28.463 -11.355 -16.957 1.00 90.81 210 LEU A O 1
ATOM 1667 N N . ALA A 1 211 ? 28.664 -11.751 -19.154 1.00 93.06 211 ALA A N 1
ATOM 1668 C CA . ALA A 1 211 ? 27.348 -12.363 -19.302 1.00 93.06 211 ALA A CA 1
ATOM 1669 C C . ALA A 1 211 ? 27.236 -13.710 -18.575 1.00 93.06 211 ALA A C 1
ATOM 1671 O O . ALA A 1 211 ? 26.189 -13.997 -17.997 1.00 93.06 211 ALA A O 1
ATOM 1672 N N . ALA A 1 212 ? 28.299 -14.520 -18.574 1.00 92.81 212 ALA A N 1
ATOM 1673 C CA . ALA A 1 212 ? 28.346 -15.768 -17.817 1.00 92.81 212 ALA A CA 1
ATOM 1674 C C . ALA A 1 212 ? 28.254 -15.514 -16.302 1.00 92.81 212 ALA A C 1
ATOM 1676 O O . ALA A 1 212 ? 27.400 -16.103 -15.644 1.00 92.81 212 ALA A O 1
ATOM 1677 N N . ALA A 1 213 ? 29.032 -14.564 -15.774 1.00 92.31 213 ALA A N 1
ATOM 1678 C CA . ALA A 1 213 ? 28.967 -14.182 -14.361 1.00 92.31 213 ALA A CA 1
ATOM 1679 C C . ALA A 1 213 ? 27.586 -13.619 -13.967 1.00 92.31 213 ALA A C 1
ATOM 1681 O O . ALA A 1 213 ? 27.032 -13.957 -12.922 1.00 92.31 213 ALA A O 1
ATOM 1682 N N . ASP A 1 214 ? 26.974 -12.793 -14.822 1.00 90.38 214 ASP A N 1
ATOM 1683 C CA . ASP A 1 214 ? 25.642 -12.242 -14.550 1.00 90.38 214 ASP A CA 1
ATOM 1684 C C . ASP A 1 214 ? 24.533 -13.304 -14.634 1.00 90.38 214 ASP A C 1
ATOM 1686 O O . ASP A 1 214 ? 23.523 -13.219 -13.932 1.00 90.38 214 ASP A O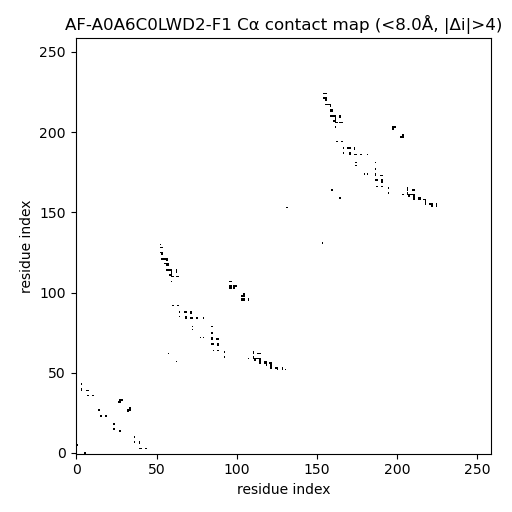 1
ATOM 1690 N N . LYS A 1 215 ? 24.731 -14.339 -15.460 1.00 91.94 215 LYS A N 1
ATOM 1691 C CA . LYS A 1 215 ? 23.865 -15.522 -15.516 1.00 91.94 215 LYS A CA 1
ATOM 1692 C C . LYS A 1 215 ? 23.931 -16.327 -14.222 1.00 91.94 215 LYS A C 1
ATOM 1694 O O . LYS A 1 215 ? 22.880 -16.742 -13.741 1.00 91.94 215 LYS A O 1
ATOM 1699 N N . GLU A 1 216 ? 25.119 -16.502 -13.650 1.00 91.62 216 GLU A N 1
ATOM 1700 C CA . GLU A 1 216 ? 25.286 -17.152 -12.346 1.00 91.62 216 GLU A CA 1
ATOM 1701 C C . GLU A 1 216 ? 24.594 -16.355 -11.241 1.00 91.62 216 GLU A C 1
ATOM 1703 O O . GLU A 1 216 ? 23.781 -16.921 -10.514 1.00 91.62 216 GLU A O 1
ATOM 1708 N N . ARG A 1 217 ? 24.803 -15.030 -11.191 1.00 90.81 217 ARG A N 1
ATOM 1709 C CA . ARG A 1 217 ? 24.072 -14.137 -10.276 1.00 90.81 217 ARG A CA 1
ATOM 1710 C C . ARG A 1 217 ? 22.557 -14.283 -10.423 1.00 90.81 217 ARG A C 1
ATOM 1712 O O . ARG A 1 217 ? 21.846 -14.384 -9.431 1.00 90.81 217 ARG A O 1
ATOM 1719 N N . TYR A 1 218 ? 22.042 -14.321 -11.652 1.00 90.19 218 TYR A N 1
ATOM 1720 C CA . TYR A 1 218 ? 20.605 -14.489 -11.861 1.00 90.19 218 TYR A CA 1
ATOM 1721 C C . TYR A 1 218 ? 20.122 -15.863 -11.397 1.00 90.19 218 TYR A C 1
ATOM 1723 O O . TYR A 1 218 ? 19.032 -15.973 -10.848 1.00 90.19 218 TYR A O 1
ATOM 1731 N N . GLN A 1 219 ? 20.906 -16.917 -11.621 1.00 86.75 219 GLN A N 1
ATOM 1732 C CA . GLN A 1 219 ? 20.536 -18.270 -11.228 1.00 86.75 219 GLN A CA 1
ATOM 1733 C C . GLN A 1 219 ? 20.531 -18.438 -9.707 1.00 86.75 219 GLN A C 1
ATOM 1735 O O . GLN A 1 219 ? 19.592 -19.038 -9.185 1.00 86.75 219 GLN A O 1
ATOM 1740 N N . THR A 1 220 ? 21.503 -17.859 -8.997 1.00 85.56 220 THR A N 1
ATOM 1741 C CA . THR A 1 220 ? 21.531 -17.859 -7.528 1.00 85.56 220 THR A CA 1
ATOM 1742 C C . THR A 1 220 ? 20.383 -17.032 -6.959 1.00 85.56 220 THR A C 1
ATOM 1744 O O . THR A 1 220 ? 19.604 -17.563 -6.169 1.00 85.56 220 THR A O 1
ATOM 1747 N N . GLU A 1 221 ? 20.180 -15.796 -7.426 1.00 83.62 221 GLU A N 1
ATOM 1748 C CA . GLU A 1 221 ? 19.049 -14.953 -7.010 1.00 83.62 221 GLU A CA 1
ATOM 1749 C C . GLU A 1 221 ? 17.702 -15.627 -7.307 1.00 83.62 221 GLU A C 1
ATOM 1751 O O . GLU A 1 221 ? 16.795 -15.599 -6.477 1.00 83.62 221 GLU A O 1
ATOM 1756 N N . LYS A 1 222 ? 17.559 -16.263 -8.479 1.00 82.81 222 LYS A N 1
ATOM 1757 C CA . LYS A 1 222 ? 16.341 -16.987 -8.858 1.00 82.81 222 LYS A CA 1
ATOM 1758 C C . LYS A 1 222 ? 16.120 -18.201 -7.966 1.00 82.81 222 LYS A C 1
ATOM 1760 O O . LYS A 1 222 ? 15.004 -18.387 -7.511 1.00 82.81 222 LYS A O 1
ATOM 1765 N N . SER A 1 223 ? 17.155 -18.988 -7.680 1.00 80.50 223 SER A N 1
ATOM 1766 C CA . SER A 1 223 ? 17.038 -20.134 -6.771 1.00 80.50 223 SER A CA 1
ATOM 1767 C C . SER A 1 223 ? 16.691 -19.706 -5.344 1.00 80.50 223 SER A C 1
ATOM 1769 O O . SER A 1 223 ? 15.855 -20.333 -4.709 1.00 80.50 223 SER A O 1
ATOM 1771 N N . ALA A 1 224 ? 17.255 -18.596 -4.862 1.00 77.75 224 ALA A N 1
ATOM 1772 C CA . ALA A 1 224 ? 16.922 -18.029 -3.562 1.00 77.75 224 ALA A CA 1
ATOM 1773 C C . ALA A 1 224 ? 15.476 -17.515 -3.526 1.00 77.75 224 ALA A C 1
ATOM 1775 O O . ALA A 1 224 ? 14.782 -17.713 -2.535 1.00 77.75 224 ALA A O 1
ATOM 1776 N N . TYR A 1 225 ? 15.007 -16.898 -4.614 1.00 74.81 225 TYR A N 1
ATOM 1777 C CA . TYR A 1 225 ? 13.615 -16.482 -4.761 1.00 74.81 225 TYR A CA 1
ATOM 1778 C C . TYR A 1 225 ? 12.664 -17.683 -4.812 1.00 74.81 225 TYR A C 1
ATOM 1780 O O . TYR A 1 225 ? 11.669 -17.689 -4.098 1.00 74.81 225 TYR A O 1
ATOM 1788 N N . ASP A 1 226 ? 12.983 -18.706 -5.604 1.00 72.19 226 ASP A N 1
ATOM 1789 C CA . ASP A 1 226 ? 12.186 -19.930 -5.716 1.00 72.19 226 ASP A CA 1
ATOM 1790 C C . ASP A 1 226 ? 12.142 -20.669 -4.357 1.00 72.19 226 ASP A C 1
ATOM 1792 O O . ASP A 1 226 ? 11.068 -21.079 -3.921 1.00 72.19 226 ASP A O 1
ATOM 1796 N N . ASN A 1 227 ? 13.266 -20.729 -3.627 1.00 72.62 227 ASN A N 1
ATOM 1797 C CA . ASN A 1 227 ? 13.330 -21.265 -2.262 1.00 72.62 227 ASN A CA 1
ATOM 1798 C C . ASN A 1 227 ? 12.503 -20.430 -1.276 1.00 72.62 227 ASN A C 1
ATOM 1800 O O . ASN A 1 227 ? 11.720 -20.995 -0.520 1.00 72.62 227 ASN A O 1
ATOM 1804 N N . LEU A 1 228 ? 12.616 -19.099 -1.297 1.00 67.88 228 LEU A N 1
ATOM 1805 C CA . LEU A 1 228 ? 11.813 -18.211 -0.450 1.00 67.88 228 LEU A CA 1
ATOM 1806 C C . LEU A 1 228 ? 10.313 -18.393 -0.716 1.00 67.88 228 LEU A C 1
ATOM 1808 O O . LEU A 1 228 ? 9.520 -18.439 0.218 1.00 67.88 228 LEU A O 1
ATOM 1812 N N . VAL A 1 229 ? 9.923 -18.530 -1.985 1.00 65.44 229 VAL A N 1
ATOM 1813 C CA . VAL A 1 229 ? 8.536 -18.807 -2.377 1.00 65.44 229 VAL A CA 1
ATOM 1814 C C . VAL A 1 229 ? 8.083 -20.184 -1.879 1.00 65.44 229 VAL A C 1
ATOM 1816 O O . VAL A 1 229 ? 6.938 -20.304 -1.450 1.00 65.44 229 VAL A O 1
ATOM 1819 N N . SER A 1 230 ? 8.960 -21.196 -1.889 1.00 61.16 230 SER A N 1
ATOM 1820 C CA . SER A 1 230 ? 8.643 -22.527 -1.346 1.00 61.16 230 SER A CA 1
ATOM 1821 C C . SER A 1 230 ? 8.517 -22.537 0.182 1.00 61.16 230 SER A C 1
ATOM 1823 O O . SER A 1 230 ? 7.515 -23.013 0.693 1.00 61.16 230 SER A O 1
ATOM 1825 N N . VAL A 1 231 ? 9.437 -21.902 0.917 1.00 57.75 231 VAL A N 1
ATOM 1826 C CA . VAL A 1 231 ? 9.416 -21.852 2.392 1.00 57.75 231 VAL A CA 1
ATOM 1827 C C . VAL A 1 231 ? 8.178 -21.110 2.896 1.00 57.75 231 VAL A C 1
ATOM 1829 O O . VAL A 1 231 ? 7.496 -21.579 3.797 1.00 57.75 231 VAL A O 1
ATOM 1832 N N . VAL A 1 232 ? 7.808 -19.999 2.251 1.00 54.25 232 VAL A N 1
ATOM 1833 C CA . VAL A 1 232 ? 6.572 -19.264 2.571 1.00 54.25 232 VAL A CA 1
ATOM 1834 C C . VAL A 1 232 ? 5.308 -20.082 2.249 1.00 54.25 232 VAL A C 1
ATOM 1836 O O . VAL A 1 232 ? 4.254 -19.834 2.833 1.00 54.25 232 VAL A O 1
ATOM 1839 N N . SER A 1 233 ? 5.389 -21.051 1.332 1.00 49.62 233 SER A N 1
ATOM 1840 C CA . SER A 1 233 ? 4.289 -21.969 1.015 1.00 49.62 233 SER A CA 1
ATOM 1841 C C . SER A 1 233 ? 4.193 -23.136 2.006 1.00 49.62 233 SER A C 1
ATOM 1843 O O . SER A 1 233 ? 3.080 -23.535 2.347 1.00 49.62 233 SER A O 1
ATOM 1845 N N . ASP A 1 234 ? 5.327 -23.661 2.474 1.00 40.16 234 ASP A N 1
ATOM 1846 C CA . ASP A 1 234 ? 5.386 -24.865 3.309 1.00 40.16 234 ASP A CA 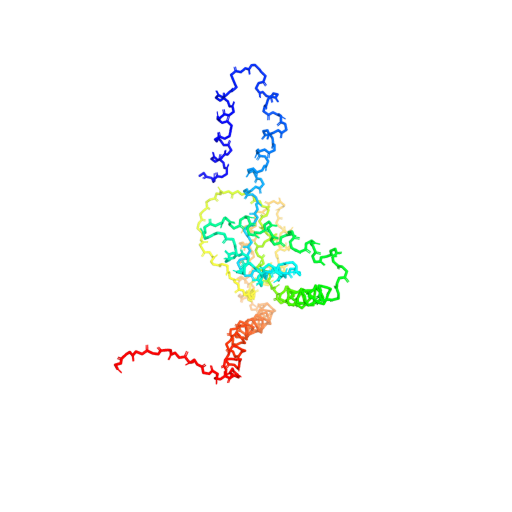1
ATOM 1847 C C . ASP A 1 234 ? 5.214 -24.554 4.815 1.00 40.16 234 ASP A C 1
ATOM 1849 O O . ASP A 1 234 ? 4.458 -25.259 5.488 1.00 40.16 234 ASP A O 1
ATOM 1853 N N . ASP A 1 235 ? 5.752 -23.438 5.336 1.00 44.28 235 ASP A N 1
ATOM 1854 C CA . ASP A 1 235 ? 5.589 -23.037 6.756 1.00 44.28 235 ASP A CA 1
ATOM 1855 C C . ASP A 1 235 ? 4.129 -22.702 7.130 1.00 44.28 235 ASP A C 1
ATOM 1857 O O . ASP A 1 235 ? 3.697 -22.921 8.261 1.00 44.28 235 ASP A O 1
ATOM 1861 N N . VAL A 1 236 ? 3.311 -22.246 6.171 1.00 44.25 236 VAL A N 1
ATOM 1862 C CA . VAL A 1 236 ? 1.862 -22.044 6.388 1.00 44.25 236 VAL A CA 1
ATOM 1863 C C . VAL A 1 236 ? 1.126 -23.382 6.553 1.00 44.25 236 VAL A C 1
ATOM 1865 O O . VAL A 1 236 ? 0.037 -23.422 7.130 1.00 44.25 236 VAL A O 1
ATOM 1868 N N . SER A 1 237 ? 1.695 -24.487 6.065 1.00 45.72 237 SER A N 1
ATOM 1869 C CA . SER A 1 237 ? 1.082 -25.812 6.154 1.00 45.72 237 SER A CA 1
ATOM 1870 C C . SER A 1 237 ? 1.509 -26.591 7.402 1.00 45.72 237 SER A C 1
ATOM 1872 O O . SER A 1 237 ? 0.653 -27.217 8.030 1.00 45.72 237 SER A O 1
ATOM 1874 N N . ASP A 1 238 ? 2.767 -26.488 7.834 1.00 36.28 238 ASP A N 1
ATOM 1875 C CA . ASP A 1 238 ? 3.279 -27.296 8.948 1.00 36.28 238 ASP A CA 1
ATOM 1876 C C . ASP A 1 238 ? 2.934 -26.727 10.335 1.00 36.28 238 ASP A C 1
ATOM 1878 O O . ASP A 1 238 ? 2.601 -27.502 11.239 1.00 36.28 238 ASP A O 1
ATOM 1882 N N . GLU A 1 239 ? 2.866 -25.399 10.503 1.00 40.19 239 GLU A N 1
ATOM 1883 C CA . GLU A 1 239 ? 2.461 -24.786 11.781 1.00 40.19 239 GLU A CA 1
ATOM 1884 C C . GLU A 1 239 ? 0.963 -25.034 12.076 1.00 40.19 239 GLU A C 1
ATOM 1886 O O . GLU A 1 239 ? 0.578 -25.343 13.205 1.00 40.19 239 GLU A O 1
ATOM 1891 N N . ILE A 1 240 ? 0.113 -25.060 11.038 1.00 40.56 240 ILE A N 1
ATOM 1892 C CA . ILE A 1 240 ? -1.314 -25.410 11.163 1.00 40.56 240 ILE A CA 1
ATOM 1893 C C . ILE A 1 240 ? -1.502 -26.912 11.451 1.00 40.56 240 ILE A C 1
ATOM 1895 O O . ILE A 1 240 ? -2.407 -27.291 12.199 1.00 40.56 240 ILE A O 1
ATOM 1899 N N . VAL A 1 241 ? -0.667 -27.797 10.895 1.00 39.06 241 VAL A N 1
ATOM 1900 C CA . VAL A 1 241 ? -0.811 -29.256 11.070 1.00 39.06 241 VAL A CA 1
ATOM 1901 C C . VAL A 1 241 ? -0.297 -29.737 12.435 1.00 39.06 241 VAL A C 1
ATOM 1903 O O . VAL A 1 241 ? -0.916 -30.627 13.030 1.00 39.06 241 VAL A O 1
ATOM 1906 N N . GLU A 1 242 ? 0.777 -29.154 12.973 1.00 38.53 242 GLU A N 1
ATOM 1907 C CA . GLU A 1 242 ? 1.272 -29.432 14.335 1.00 38.53 242 GLU A CA 1
ATOM 1908 C C . GLU A 1 242 ? 0.270 -28.972 15.409 1.00 38.53 242 GLU A C 1
ATOM 1910 O O . GLU A 1 242 ? -0.003 -29.700 16.373 1.00 38.53 242 GLU A O 1
ATOM 1915 N N . GLU A 1 243 ? -0.350 -27.805 15.218 1.00 41.91 243 GLU A N 1
ATOM 1916 C CA . GLU A 1 243 ? -1.281 -27.225 16.189 1.00 41.91 243 GLU A CA 1
ATOM 1917 C C . GLU A 1 243 ? -2.664 -27.909 16.159 1.00 41.91 243 GLU A C 1
ATOM 1919 O O . GLU A 1 243 ? -3.297 -28.102 17.202 1.00 41.91 243 GLU A O 1
ATOM 1924 N N . VAL A 1 244 ? -3.088 -28.427 14.995 1.00 36.88 244 VAL A N 1
ATOM 1925 C CA . VAL A 1 244 ? -4.289 -29.279 14.860 1.00 36.88 244 VAL A CA 1
ATOM 1926 C C . VAL A 1 244 ? -4.087 -30.677 15.470 1.00 36.88 244 VAL A C 1
ATOM 1928 O O . VAL A 1 244 ? -5.047 -31.262 15.980 1.00 36.88 244 VAL A O 1
ATOM 1931 N N . LYS A 1 245 ? -2.859 -31.217 15.500 1.00 37.59 245 LYS A N 1
ATOM 1932 C CA . LYS A 1 245 ? -2.559 -32.531 16.112 1.00 37.59 245 LYS A CA 1
ATOM 1933 C C . LYS A 1 245 ? -2.449 -32.498 17.643 1.00 37.59 245 LYS A C 1
ATOM 1935 O O . LYS A 1 245 ? -2.657 -33.532 18.277 1.00 37.59 245 LYS A O 1
ATOM 1940 N N . LYS A 1 246 ? -2.172 -31.337 18.252 1.00 37.22 246 LYS A N 1
ATOM 1941 C CA . LYS A 1 246 ? -2.047 -31.167 19.718 1.00 37.22 246 LYS A CA 1
ATOM 1942 C C . LYS A 1 246 ? -3.353 -30.796 20.441 1.00 37.22 246 LYS A C 1
ATOM 1944 O O . LYS A 1 246 ? -3.367 -30.735 21.672 1.00 37.22 246 LYS A O 1
ATOM 1949 N N . ALA A 1 247 ? -4.465 -30.588 19.733 1.00 30.50 247 ALA A N 1
ATOM 1950 C CA . ALA A 1 247 ? -5.737 -30.224 20.362 1.00 30.50 247 ALA A CA 1
ATOM 1951 C C . ALA A 1 247 ? -6.400 -31.422 21.099 1.00 30.50 247 ALA A C 1
ATOM 1953 O O . ALA A 1 247 ? -6.700 -32.448 20.480 1.00 30.50 247 ALA A O 1
ATOM 1954 N N . PRO A 1 248 ? -6.692 -31.325 22.414 1.00 30.39 248 PRO A N 1
ATOM 1955 C CA . PRO A 1 248 ? -7.289 -32.419 23.177 1.00 30.39 248 PRO A CA 1
ATOM 1956 C C . PRO A 1 248 ? -8.771 -32.620 22.823 1.00 30.39 248 PRO A C 1
ATOM 1958 O O . PRO A 1 248 ? -9.592 -31.710 22.952 1.00 30.39 248 PRO A O 1
ATOM 1961 N N . LYS A 1 249 ? -9.141 -33.855 22.453 1.00 40.91 249 LYS A N 1
ATOM 1962 C CA . LYS A 1 249 ? -10.537 -34.295 22.282 1.00 40.91 249 LYS A CA 1
ATOM 1963 C C . LYS A 1 249 ? -11.275 -34.230 23.628 1.00 40.91 249 LYS A C 1
ATOM 1965 O O . LYS A 1 249 ? -11.175 -35.155 24.430 1.00 40.91 249 LYS A O 1
ATOM 1970 N N . LYS A 1 250 ? -12.041 -33.164 23.889 1.00 30.69 250 LYS A N 1
ATOM 1971 C CA . LYS A 1 250 ? -13.013 -33.121 24.998 1.00 30.69 250 LYS A CA 1
ATOM 1972 C C . LYS A 1 250 ? -14.445 -33.127 24.467 1.00 30.69 250 LYS A C 1
ATOM 1974 O O . LYS A 1 250 ? -14.808 -32.356 23.587 1.00 30.69 250 LYS A O 1
ATOM 1979 N N . GLY A 1 251 ? -15.206 -34.088 24.994 1.00 34.97 251 GLY A N 1
ATOM 1980 C CA . GLY A 1 251 ? -16.453 -34.617 24.460 1.00 34.97 251 GLY A CA 1
ATOM 1981 C C . GLY A 1 251 ? -17.599 -33.622 24.312 1.00 34.97 251 GLY A C 1
ATOM 1982 O O . GLY A 1 251 ? -17.918 -32.849 25.214 1.00 34.97 251 GLY A O 1
ATOM 1983 N N . ALA A 1 252 ? -18.291 -33.745 23.183 1.00 33.69 252 ALA A N 1
ATOM 1984 C CA . ALA A 1 252 ? -19.621 -33.202 22.994 1.00 33.69 252 ALA A CA 1
ATOM 1985 C C . ALA A 1 252 ? -20.653 -34.167 23.605 1.00 33.69 252 ALA A C 1
ATOM 1987 O O . ALA A 1 252 ? -20.997 -35.190 23.016 1.00 33.69 252 ALA A O 1
ATOM 1988 N N . LYS A 1 253 ? -21.174 -33.819 24.787 1.00 41.38 253 LYS A N 1
ATOM 1989 C CA . LYS A 1 253 ? -22.501 -34.273 25.225 1.00 41.38 253 LYS A CA 1
ATOM 1990 C C . LYS A 1 253 ? -23.529 -33.734 24.228 1.00 41.38 253 LYS A C 1
ATOM 1992 O O . LYS A 1 253 ? -23.605 -32.519 24.042 1.00 41.38 253 LYS A O 1
ATOM 1997 N N . LYS A 1 254 ? -24.367 -34.601 23.654 1.00 35.41 254 LYS A N 1
ATOM 1998 C CA . LYS A 1 254 ? -25.629 -34.180 23.034 1.00 35.41 254 LYS A CA 1
ATOM 1999 C C . LYS A 1 254 ? -26.808 -34.991 23.561 1.00 35.41 254 LYS A C 1
ATOM 2001 O O . LYS A 1 254 ? -26.759 -36.205 23.715 1.00 35.41 254 LYS A O 1
ATOM 2006 N N . LEU A 1 255 ? -27.827 -34.211 23.887 1.00 34.00 255 LEU A N 1
ATOM 2007 C CA . LEU A 1 255 ? -29.118 -34.507 24.481 1.00 34.00 255 LEU A CA 1
ATOM 2008 C C . LEU A 1 255 ? -29.994 -35.429 23.611 1.00 34.00 255 LEU A C 1
ATOM 2010 O O . LEU A 1 255 ? -30.136 -35.192 22.416 1.00 34.00 255 LEU A O 1
ATOM 2014 N N . LYS A 1 256 ? -30.639 -36.380 24.299 1.00 39.03 256 LYS A N 1
ATOM 2015 C CA . LYS A 1 256 ? -32.028 -36.879 24.197 1.00 39.03 256 LYS A CA 1
ATOM 2016 C C . LYS A 1 256 ? -32.683 -37.046 22.812 1.00 39.03 256 LYS A C 1
ATOM 2018 O O . LYS A 1 256 ? -32.994 -36.072 22.132 1.00 39.03 256 LYS A O 1
ATOM 2023 N N . LYS A 1 257 ? -33.164 -38.271 22.557 1.00 34.66 257 LYS A N 1
ATOM 2024 C CA . LYS A 1 257 ? -34.429 -38.519 21.847 1.00 34.66 257 LYS A CA 1
ATOM 2025 C C . LYS A 1 257 ? -35.239 -39.593 22.590 1.00 34.66 257 LYS A C 1
ATOM 2027 O O . LYS A 1 257 ? -34.668 -40.547 23.100 1.00 34.66 257 LYS A O 1
ATOM 2032 N N . LYS A 1 258 ? -36.539 -39.319 22.704 1.00 37.59 258 LYS A N 1
ATOM 2033 C CA . LYS A 1 258 ? -37.606 -40.045 23.410 1.00 37.59 258 LYS A CA 1
ATOM 2034 C C . LYS A 1 258 ? -37.740 -41.519 22.992 1.00 37.59 258 LYS A C 1
ATOM 2036 O O . LYS A 1 258 ? -37.745 -41.778 21.791 1.00 37.59 258 LYS A O 1
ATOM 2041 N N . ALA A 1 259 ? -37.993 -42.393 23.964 1.00 38.50 259 ALA A N 1
ATOM 2042 C CA . ALA A 1 259 ? -39.156 -43.283 24.065 1.00 38.50 259 ALA A CA 1
ATOM 2043 C C . ALA A 1 259 ? -39.280 -43.694 25.538 1.00 38.50 259 ALA A C 1
ATOM 2045 O O . ALA A 1 259 ? -38.214 -43.956 26.140 1.00 38.50 259 ALA A O 1
#

Solvent-accessible surface area (backbone atoms only — not comparable to full-atom values): 15595 Å² total; per-residue (Å²): 130,60,75,51,57,56,52,51,52,50,51,52,50,51,50,53,74,76,44,91,54,98,57,46,68,62,62,51,66,31,69,68,51,45,51,52,53,49,48,48,52,55,64,66,68,55,76,81,75,63,88,84,55,70,68,77,49,53,48,34,65,52,54,48,42,67,72,40,46,68,56,48,49,68,75,38,63,92,85,65,54,72,66,58,46,54,49,51,51,52,52,52,52,52,50,40,72,72,44,84,49,68,66,43,46,53,54,50,50,53,29,45,51,53,20,50,55,34,38,51,49,31,53,51,47,50,69,71,52,75,74,74,86,80,75,85,79,77,92,66,93,78,97,77,86,85,90,76,90,71,72,82,76,83,67,70,71,77,50,53,49,30,67,54,53,48,46,66,68,44,47,60,56,53,55,70,76,40,68,94,84,67,54,72,68,58,55,53,51,51,48,52,54,54,48,54,52,36,53,75,69,63,66,44,60,67,32,47,52,54,21,51,54,36,40,50,52,30,51,52,50,38,51,52,49,54,48,52,55,46,50,66,57,47,56,67,51,50,60,56,52,57,57,64,70,69,60,80,93,74,83,82,87,78,83,88,82,91,131

Radius of gyration: 31.97 Å; Cα contacts (8 Å, |Δi|>4): 122; chains: 1; bounding box: 76×80×77 Å

Organism: NCBI:txid1070528

Nearest PDB structures (foldseek):
  2eqz-assembly1_A  TM=6.648E-01  e=5.374E-02  H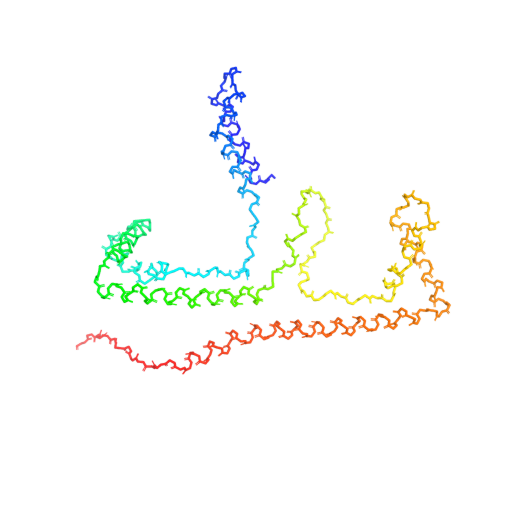omo sapiens
  6erq-assembly2_G  TM=3.927E-01  e=2.185E-02  Homo sapiens
  8r0a-assembly1_B  TM=1.858E-01  e=5.986E+00  Homo sapiens

InterPro domains:
  IPR009071 High mobility group box domain [PF00505] (156-225)
  IPR009071 High mobility group box domain [PF09011] (51-129)
  IPR009071 High mobility group box domain [PS50118] (54-130)
  IPR009071 High mobility group box domain [PS50118] (156-226)
  IPR009071 High mobility group box domain [SM00398] (53-131)
  IPR009071 High mobility group box domain [SM00398] (155-227)
  IPR036910 High mobility group box domain superfamily [G3DSA:1.10.30.10] (40-131)
  IPR036910 High mobility group box domain superfamily [G3DSA:1.10.30.10] (141-226)
  IPR036910 High mobility group box domain superfamily [SSF47095] (46-132)
  IPR036910 High mobility group box domain superfamily [SSF47095] (145-225)
  IPR050342 High Mobility Group Box (HMGB) [PTHR48112] (106-238)